Protein AF-A0A935LY57-F1 (afdb_monomer_lite)

Radius of gyration: 22.26 Å; chains: 1; bounding box: 41×38×88 Å

Sequence (250 aa):
MSKLNFLFIISLVLIIAFGLQIIPGHSQCFNCLNAPKGTIWCDDFEDATPLNQKYFEYNDNQGDFIKLDQVGRDHSRGMRVKWQQGEVGAGSLSKSFGKTPDTYIGKYAAQPTENFDEIYWRMDVMAQAGWVGGGPAKLSRALCLANSNWAQGLMAHLWSGGSKDEYLGMDPASGIGTDGVLKSTKYNDFNNLRWLGFKAGNIEGILILPICILMLYFSKIIGMLVLQCNKNVILTTLSSAHSLYLVNVK

pLDDT: mean 72.63, std 22.45, range [24.41, 96.81]

Foldseek 3Di:
DPDPVVVVVVVVVVCVVVVPPPVVLQDDPDAPVPDDPPPQDHDQPQDPDDLVQQFLDWFCQVVQWDWDALLFPVRGIDIEHEDEPPDPAGIFTWEFEEDDQDCSRVVNYGPNPDDDQWDKDKAKEFEPPPDAQQDPQWAFKKFFQPHPQSQTQKIWTWGQDDDRSNFIKIWIWGCQDPVRDRQGDHPPSVVSIHTPDMDTDDPPPDDDDPDDDDDPGMDIDMDTDRGGDPHGIIGTTRHDDNGYYYHYDD

Structure (mmCIF, N/CA/C/O backbone):
data_AF-A0A935LY57-F1
#
_entry.id   AF-A0A935LY57-F1
#
loop_
_atom_site.group_PDB
_atom_site.id
_atom_site.type_symbol
_atom_site.label_atom_id
_atom_site.label_alt_id
_atom_site.label_comp_id
_atom_site.label_asym_id
_atom_site.label_entity_id
_atom_site.label_seq_id
_atom_site.pdbx_PDB_ins_code
_atom_site.Cartn_x
_atom_site.Cartn_y
_atom_site.Cartn_z
_atom_site.occupancy
_atom_site.B_iso_or_equiv
_atom_site.auth_seq_id
_atom_site.auth_comp_id
_atom_site.auth_asym_id
_atom_site.auth_atom_id
_atom_site.pdbx_PDB_model_num
ATOM 1 N N . MET A 1 1 ? 5.931 13.087 -70.631 1.00 58.75 1 MET A N 1
ATOM 2 C CA . MET A 1 1 ? 6.063 13.314 -69.173 1.00 58.75 1 MET A CA 1
ATOM 3 C C . MET A 1 1 ? 4.690 13.575 -68.533 1.00 58.75 1 MET A C 1
ATOM 5 O O . MET A 1 1 ? 4.412 14.713 -68.194 1.00 58.75 1 MET A O 1
ATOM 9 N N . SER A 1 2 ? 3.788 12.590 -68.387 1.00 59.03 2 SER A N 1
ATOM 10 C CA . SER A 1 2 ? 2.473 12.904 -67.766 1.00 59.03 2 SER A CA 1
ATOM 11 C C . SER A 1 2 ? 1.702 11.773 -67.073 1.00 59.03 2 SER A C 1
ATOM 13 O O . SER A 1 2 ? 0.662 12.050 -66.492 1.00 59.03 2 SER A O 1
ATOM 15 N N . LYS A 1 3 ? 2.182 10.522 -67.055 1.00 53.03 3 LYS A N 1
ATOM 16 C CA . LYS A 1 3 ? 1.510 9.440 -66.298 1.00 53.03 3 LYS A CA 1
ATOM 17 C C . LYS A 1 3 ? 2.381 8.802 -65.217 1.00 53.03 3 LYS A C 1
ATOM 19 O O . LYS A 1 3 ? 1.884 8.524 -64.133 1.00 53.03 3 LYS A O 1
ATOM 24 N N . LEU A 1 4 ? 3.686 8.667 -65.463 1.00 51.19 4 LEU A N 1
ATOM 25 C CA . LEU A 1 4 ? 4.612 8.053 -64.506 1.00 51.19 4 LEU A CA 1
ATOM 26 C C . LEU A 1 4 ? 4.854 8.933 -63.262 1.00 51.19 4 LEU A C 1
ATOM 28 O O . LEU A 1 4 ? 4.857 8.422 -62.150 1.00 51.19 4 LEU A O 1
ATOM 32 N N . ASN A 1 5 ? 4.930 10.261 -63.429 1.00 56.59 5 ASN A N 1
ATOM 33 C CA . ASN A 1 5 ? 5.037 11.204 -62.304 1.00 56.59 5 ASN A CA 1
ATOM 34 C C . ASN A 1 5 ? 3.756 11.271 -61.461 1.00 56.59 5 ASN A C 1
ATOM 36 O O . ASN A 1 5 ? 3.827 11.517 -60.265 1.00 56.59 5 ASN A O 1
ATOM 40 N N . PHE A 1 6 ? 2.589 11.031 -62.065 1.00 56.41 6 PHE A N 1
ATOM 41 C CA . PHE A 1 6 ? 1.313 11.106 -61.356 1.00 56.41 6 PHE A CA 1
ATOM 42 C C . PHE A 1 6 ? 1.100 9.887 -60.448 1.00 56.41 6 PHE A C 1
ATOM 44 O O . PHE A 1 6 ? 0.721 10.046 -59.292 1.00 56.41 6 PHE A O 1
ATOM 51 N N . LEU A 1 7 ? 1.441 8.681 -60.923 1.00 57.66 7 LEU A N 1
ATOM 52 C CA . LEU A 1 7 ? 1.411 7.480 -60.080 1.00 57.66 7 LEU A CA 1
ATOM 53 C C . LEU A 1 7 ? 2.444 7.529 -58.946 1.00 57.66 7 LEU A C 1
ATOM 55 O O . LEU A 1 7 ? 2.132 7.110 -57.837 1.00 57.66 7 LEU A O 1
ATOM 59 N N . PHE A 1 8 ? 3.641 8.073 -59.189 1.00 60.44 8 PHE A N 1
ATOM 60 C CA . PHE A 1 8 ? 4.677 8.158 -58.155 1.00 60.44 8 PHE A CA 1
ATOM 61 C C . PHE A 1 8 ? 4.293 9.128 -57.026 1.00 60.44 8 PHE A C 1
ATOM 63 O O . PHE A 1 8 ? 4.500 8.826 -55.854 1.00 60.44 8 PHE A O 1
ATOM 70 N N . ILE A 1 9 ? 3.658 10.258 -57.364 1.00 60.78 9 ILE A N 1
ATOM 71 C CA . ILE A 1 9 ? 3.135 11.216 -56.378 1.00 60.78 9 ILE A CA 1
ATOM 72 C C . ILE A 1 9 ? 1.969 10.604 -55.588 1.00 60.78 9 ILE A C 1
ATOM 74 O O . ILE A 1 9 ? 1.933 10.744 -54.370 1.00 60.78 9 ILE A O 1
ATOM 78 N N . ILE A 1 10 ? 1.058 9.869 -56.238 1.00 60.19 10 ILE A N 1
ATOM 79 C CA . ILE A 1 10 ? -0.048 9.186 -55.545 1.00 60.19 10 ILE A CA 1
ATOM 80 C C . ILE A 1 10 ? 0.477 8.109 -54.587 1.00 60.19 10 ILE A C 1
ATOM 82 O O . ILE A 1 10 ? 0.016 8.039 -53.449 1.00 60.19 10 ILE A O 1
ATOM 86 N N . SER A 1 11 ? 1.469 7.312 -54.997 1.00 59.75 11 SER A N 1
ATOM 87 C CA . SER A 1 11 ? 2.094 6.317 -54.117 1.00 59.75 11 SER A CA 1
ATOM 88 C C . SER A 1 11 ? 2.843 6.956 -52.945 1.00 59.75 11 SER A C 1
ATOM 90 O O . SER A 1 11 ? 2.744 6.447 -51.833 1.00 59.75 11 SER A O 1
ATOM 92 N N . LEU A 1 12 ? 3.534 8.084 -53.143 1.00 56.34 12 LEU A N 1
ATOM 93 C CA . LEU A 1 12 ? 4.223 8.790 -52.056 1.00 56.34 12 LEU A CA 1
ATOM 94 C C . LEU A 1 12 ? 3.230 9.429 -51.066 1.00 56.34 12 LEU A C 1
ATOM 96 O O . LEU A 1 12 ? 3.428 9.342 -49.858 1.00 56.34 12 LEU A O 1
ATOM 100 N N . VAL A 1 13 ? 2.128 10.008 -51.559 1.00 58.62 13 VAL A N 1
ATOM 101 C CA . VAL A 1 13 ? 1.052 10.569 -50.721 1.00 58.62 13 VAL A CA 1
ATOM 102 C C . VAL A 1 13 ? 0.314 9.468 -49.959 1.00 58.62 13 VAL A C 1
ATOM 104 O O . VAL A 1 13 ? 0.006 9.660 -48.789 1.00 58.62 13 VAL A O 1
ATOM 107 N N . LEU A 1 14 ? 0.090 8.296 -50.563 1.00 54.66 14 LEU A N 1
ATOM 108 C CA . LEU A 1 14 ? -0.476 7.137 -49.867 1.00 54.66 14 LEU A CA 1
ATOM 109 C C . LEU A 1 14 ? 0.485 6.579 -48.809 1.00 54.66 14 LEU A C 1
ATOM 111 O O . LEU A 1 14 ? 0.033 6.251 -47.723 1.00 54.66 14 LEU A O 1
ATOM 115 N N . ILE A 1 15 ? 1.796 6.529 -49.057 1.00 56.56 15 ILE A N 1
ATOM 116 C CA . ILE A 1 15 ? 2.779 6.091 -48.049 1.00 56.56 15 ILE A CA 1
ATOM 117 C C . ILE A 1 15 ? 2.894 7.103 -46.899 1.00 56.56 15 ILE A C 1
ATOM 119 O O . ILE A 1 15 ? 3.064 6.691 -45.758 1.00 56.56 15 ILE A O 1
ATOM 123 N N . ILE A 1 16 ? 2.735 8.406 -47.145 1.00 54.38 16 ILE A N 1
ATOM 124 C CA . ILE A 1 16 ? 2.687 9.418 -46.075 1.00 54.38 16 ILE A CA 1
ATOM 125 C C . ILE A 1 16 ? 1.341 9.360 -45.327 1.00 54.38 16 ILE A C 1
ATOM 127 O O . ILE A 1 16 ? 1.324 9.444 -44.102 1.00 54.38 16 ILE A O 1
ATOM 131 N N . ALA A 1 17 ? 0.223 9.138 -46.028 1.00 51.16 17 ALA A N 1
ATOM 132 C CA . ALA A 1 17 ? -1.112 9.028 -45.430 1.00 51.16 17 ALA A CA 1
ATOM 133 C C . ALA A 1 17 ? -1.342 7.709 -44.663 1.00 51.16 17 ALA A C 1
ATOM 135 O O . ALA A 1 17 ? -2.125 7.690 -43.717 1.00 51.16 17 ALA A O 1
ATOM 136 N N . PHE A 1 18 ? -0.654 6.623 -45.035 1.00 52.16 18 PHE A N 1
ATOM 137 C CA . PHE A 1 18 ? -0.693 5.335 -44.327 1.00 52.16 18 PHE A CA 1
ATOM 138 C C . PHE A 1 18 ? 0.501 5.118 -43.379 1.00 52.16 18 PHE A C 1
ATOM 140 O O . PHE A 1 18 ? 0.379 4.351 -42.430 1.00 52.16 18 PHE A O 1
ATOM 147 N N . GLY A 1 19 ? 1.637 5.789 -43.591 1.00 46.91 19 GLY A N 1
ATOM 148 C CA . GLY A 1 19 ? 2.849 5.684 -42.762 1.00 46.91 19 GLY A CA 1
ATOM 149 C C . GLY A 1 19 ? 2.886 6.637 -41.565 1.00 46.91 19 GLY A C 1
ATOM 150 O O . GLY A 1 19 ? 3.649 6.415 -40.631 1.00 46.91 19 GLY A O 1
ATOM 151 N N . LEU A 1 20 ? 2.029 7.661 -41.554 1.00 44.56 20 LEU A N 1
ATOM 152 C CA . LEU A 1 20 ? 1.718 8.483 -40.382 1.00 44.56 20 LEU A CA 1
ATOM 153 C C . LEU A 1 20 ? 0.291 8.207 -39.902 1.00 44.56 20 LEU A C 1
ATOM 155 O O . LEU A 1 20 ? -0.461 9.116 -39.558 1.00 44.56 20 LEU A O 1
ATOM 159 N N . GLN A 1 21 ? -0.080 6.933 -39.783 1.00 43.41 21 GLN A N 1
ATOM 160 C CA . GLN A 1 21 ? -0.939 6.595 -38.658 1.00 43.41 21 GLN A CA 1
ATOM 161 C C . GLN A 1 21 ? -0.076 6.758 -37.408 1.00 43.41 21 GLN A C 1
ATOM 163 O O . GLN A 1 21 ? 0.538 5.811 -36.922 1.00 43.41 21 GLN A O 1
ATOM 168 N N . ILE A 1 22 ? -0.006 7.993 -36.899 1.00 46.22 22 ILE A N 1
ATOM 169 C CA . ILE A 1 22 ? 0.199 8.208 -35.473 1.00 46.22 22 ILE A CA 1
ATOM 170 C C . ILE A 1 22 ? -0.994 7.494 -34.849 1.00 46.22 22 ILE A C 1
ATOM 172 O O . ILE A 1 22 ? -2.074 8.068 -34.727 1.00 46.22 22 ILE A O 1
ATOM 176 N N . ILE A 1 23 ? -0.834 6.200 -34.558 1.00 44.16 23 ILE A N 1
ATOM 177 C CA . ILE A 1 23 ? -1.680 5.529 -33.586 1.00 44.16 23 ILE A CA 1
ATOM 178 C C . ILE A 1 23 ? -1.560 6.457 -32.383 1.00 44.16 23 ILE A C 1
ATOM 180 O O . ILE A 1 23 ? -0.429 6.646 -31.921 1.00 44.16 23 ILE A O 1
ATOM 184 N N . PRO A 1 24 ? -2.632 7.145 -31.951 1.00 40.69 24 PRO A N 1
ATOM 185 C CA . PRO A 1 24 ? -2.544 7.928 -30.738 1.00 40.69 24 PRO A CA 1
ATOM 186 C C . PRO A 1 24 ? -2.065 6.939 -29.685 1.00 40.69 24 PRO A C 1
ATOM 188 O O . PRO A 1 24 ? -2.773 5.975 -29.393 1.00 40.69 24 PRO A O 1
ATOM 191 N N . GLY A 1 25 ? -0.821 7.111 -29.219 1.00 40.72 25 GLY A N 1
ATOM 192 C CA . GLY A 1 25 ? -0.285 6.326 -28.118 1.00 40.72 25 GLY A CA 1
ATOM 193 C C . GLY A 1 25 ? -1.354 6.383 -27.047 1.00 40.72 25 GLY A C 1
ATOM 194 O O . GLY A 1 25 ? -1.782 7.481 -26.689 1.00 40.72 25 GLY A O 1
ATOM 195 N N . HIS A 1 26 ? -1.918 5.220 -26.724 1.00 44.78 26 HIS A N 1
ATOM 196 C CA . HIS A 1 26 ? -3.181 5.113 -26.013 1.00 44.78 26 HIS A CA 1
ATOM 197 C C . HIS A 1 26 ? -3.020 5.744 -24.634 1.00 44.78 26 HIS A C 1
ATOM 199 O O . HIS A 1 26 ? -2.566 5.108 -23.689 1.00 44.78 26 HIS A O 1
ATOM 205 N N . SER A 1 27 ? -3.364 7.027 -24.570 1.00 47.06 27 SER A N 1
ATOM 206 C CA . SER A 1 27 ? -3.112 7.880 -23.427 1.00 47.06 27 SER A CA 1
ATOM 207 C C . SER A 1 27 ? -3.849 7.333 -22.217 1.00 47.06 27 SER A C 1
ATOM 209 O O . SER A 1 27 ? -4.996 6.881 -22.304 1.00 47.06 27 SER A O 1
ATOM 211 N N . GLN A 1 28 ? -3.155 7.371 -21.086 1.00 54.47 28 GLN A N 1
ATOM 212 C CA . GLN A 1 28 ? -3.706 7.260 -19.748 1.00 54.47 28 GLN A CA 1
ATOM 213 C C . GLN A 1 28 ? -5.175 7.725 -19.690 1.00 54.47 28 GLN A C 1
ATOM 215 O O . GLN A 1 28 ? -5.467 8.877 -19.996 1.00 54.47 28 GLN A O 1
ATOM 220 N N . CYS A 1 29 ? -6.111 6.868 -19.248 1.00 65.19 29 CYS A N 1
ATOM 221 C CA . CYS A 1 29 ? -7.502 7.314 -19.057 1.00 65.19 29 CYS A CA 1
ATOM 222 C C . CYS A 1 29 ? -7.583 8.549 -18.131 1.00 65.19 29 CYS A C 1
ATOM 224 O O . CYS A 1 29 ? -8.554 9.293 -18.214 1.00 65.19 29 CYS A O 1
ATOM 226 N N . PHE A 1 30 ? -6.580 8.724 -17.252 1.00 71.75 30 PHE A N 1
ATOM 227 C CA . PHE A 1 30 ? -6.271 9.929 -16.473 1.00 71.75 30 PHE A CA 1
ATOM 228 C C . PHE A 1 30 ? -4.923 9.787 -15.719 1.00 71.75 30 PHE A C 1
ATOM 230 O O . PHE A 1 30 ? -4.608 8.702 -15.218 1.00 71.75 30 PHE A O 1
ATOM 237 N N . ASN A 1 31 ? -4.151 10.867 -15.605 1.00 82.44 31 ASN A N 1
ATOM 238 C CA . ASN A 1 31 ? -3.107 11.080 -14.597 1.00 82.44 31 ASN A CA 1
ATOM 239 C C . ASN A 1 31 ? -3.690 11.660 -13.301 1.00 82.44 31 ASN A C 1
ATOM 241 O O . ASN A 1 31 ? -4.899 11.876 -13.191 1.00 82.44 31 ASN A O 1
ATOM 245 N N . CYS A 1 32 ? -2.858 11.898 -12.288 1.00 87.19 32 CYS A N 1
ATOM 246 C CA . CYS A 1 32 ? -3.384 12.388 -11.016 1.00 87.19 32 CYS A CA 1
ATOM 247 C C . CYS A 1 32 ? -3.918 13.826 -11.086 1.00 87.19 32 CYS A C 1
ATOM 249 O O . CYS A 1 32 ? -4.776 14.182 -10.280 1.00 87.19 32 CYS A O 1
ATOM 251 N N . LEU A 1 33 ? -3.488 14.633 -12.066 1.00 87.44 33 LEU A N 1
ATOM 252 C CA . LEU A 1 33 ? -4.005 15.991 -12.282 1.00 87.44 33 LEU A CA 1
ATOM 253 C C . LEU A 1 33 ? -5.435 15.997 -12.834 1.00 87.44 33 LEU A C 1
ATOM 255 O O . LEU A 1 33 ? -6.189 16.926 -12.555 1.00 87.44 33 LEU A O 1
ATOM 259 N N . ASN A 1 34 ? -5.818 14.979 -13.606 1.00 86.06 34 ASN A N 1
ATOM 260 C CA . ASN A 1 34 ? -7.163 14.833 -14.172 1.00 86.06 34 ASN A CA 1
ATOM 261 C C . ASN A 1 34 ? -7.893 13.589 -13.641 1.00 86.06 34 ASN A C 1
ATOM 263 O O . ASN A 1 34 ? -8.761 13.035 -14.320 1.00 86.06 34 ASN A O 1
ATOM 267 N N . ALA A 1 35 ? -7.556 13.162 -12.420 1.00 84.44 35 ALA A N 1
ATOM 268 C CA . ALA A 1 35 ? -8.187 12.016 -11.789 1.00 84.44 35 ALA A CA 1
ATOM 269 C C . ALA A 1 35 ? -9.713 12.211 -11.656 1.00 84.44 35 ALA A C 1
ATOM 271 O O . ALA A 1 35 ? -10.172 13.321 -11.368 1.00 84.44 35 ALA A O 1
ATOM 272 N N . PRO A 1 36 ? -10.526 11.150 -11.836 1.00 81.38 36 PRO A N 1
ATOM 273 C CA . PRO A 1 36 ? -11.973 11.236 -11.739 1.00 81.38 36 PRO A CA 1
ATOM 274 C C . PRO A 1 36 ? -12.427 11.808 -10.398 1.00 81.38 36 PRO A C 1
ATOM 276 O O . PRO A 1 36 ? -11.823 11.557 -9.348 1.00 81.38 36 PRO A O 1
ATOM 279 N N . LYS A 1 37 ? -13.552 12.526 -10.419 1.00 84.50 37 LYS A N 1
ATOM 280 C CA . LYS A 1 37 ? -14.213 12.985 -9.195 1.00 84.50 37 LYS A CA 1
ATOM 281 C C . LYS A 1 37 ? -14.489 11.788 -8.276 1.00 84.50 37 LYS A C 1
ATOM 283 O O . LYS A 1 37 ? -14.969 10.758 -8.734 1.00 84.50 37 LYS A O 1
ATOM 288 N N . GLY A 1 38 ? -14.199 11.948 -6.986 1.00 82.94 38 GLY A N 1
ATOM 289 C CA . GLY A 1 38 ? -14.298 10.870 -5.994 1.00 82.94 38 GLY A CA 1
ATOM 290 C C . GLY A 1 38 ? -12.987 10.116 -5.756 1.00 82.94 38 GLY A C 1
ATOM 291 O O . GLY A 1 38 ? -12.934 9.272 -4.868 1.00 82.94 38 GLY A O 1
ATOM 292 N N . THR A 1 39 ? -11.911 10.438 -6.483 1.00 86.94 39 THR A N 1
ATOM 293 C CA . THR A 1 39 ? -10.573 9.908 -6.183 1.00 86.94 39 THR A CA 1
ATOM 294 C C . THR A 1 39 ? -10.133 10.343 -4.783 1.00 86.94 39 THR A C 1
ATOM 296 O O . THR A 1 39 ? -9.971 11.533 -4.516 1.00 86.94 39 THR A O 1
ATOM 299 N N . ILE A 1 40 ? -9.929 9.371 -3.888 1.00 87.38 40 ILE A N 1
ATOM 300 C CA . ILE A 1 40 ? -9.491 9.617 -2.505 1.00 87.38 40 ILE A CA 1
ATOM 301 C C . ILE A 1 40 ? -8.042 10.106 -2.485 1.00 87.38 40 ILE A C 1
ATOM 303 O O . ILE A 1 40 ? -7.696 11.068 -1.797 1.00 87.38 40 ILE A O 1
ATOM 307 N N . TRP A 1 41 ? -7.198 9.424 -3.256 1.00 91.12 41 TRP A N 1
ATOM 308 C CA . TRP A 1 41 ? -5.778 9.694 -3.395 1.00 91.12 41 TRP A CA 1
ATOM 309 C C . TRP A 1 41 ? -5.256 9.097 -4.706 1.00 91.12 41 TRP A C 1
ATOM 311 O O . TRP A 1 41 ? -5.784 8.097 -5.195 1.00 91.12 41 TRP A O 1
ATOM 321 N N . CYS A 1 42 ? -4.224 9.718 -5.269 1.00 91.06 42 CYS A N 1
ATOM 322 C CA . CYS A 1 42 ? -3.567 9.290 -6.493 1.00 91.06 42 CYS A CA 1
ATOM 323 C C . CYS A 1 42 ? -2.076 9.628 -6.414 1.00 91.06 42 CYS A C 1
ATOM 325 O O . CYS A 1 42 ? -1.714 10.699 -5.926 1.00 91.06 42 CYS A O 1
ATOM 327 N N . ASP A 1 43 ? -1.230 8.729 -6.909 1.00 92.56 43 ASP A N 1
ATOM 328 C CA . ASP A 1 43 ? 0.182 8.994 -7.183 1.00 92.56 43 ASP A CA 1
ATOM 329 C C . ASP A 1 43 ? 0.540 8.358 -8.526 1.00 92.56 43 ASP A C 1
ATOM 331 O O . ASP A 1 43 ? 0.412 7.147 -8.704 1.00 92.56 43 ASP A O 1
ATOM 335 N N . ASP A 1 44 ? 0.915 9.188 -9.491 1.00 91.00 44 ASP A N 1
ATOM 336 C CA . ASP A 1 44 ? 1.445 8.784 -10.794 1.00 91.00 44 ASP A CA 1
ATOM 337 C C . ASP A 1 44 ? 2.979 8.826 -10.796 1.00 91.00 44 ASP A C 1
ATOM 339 O O . ASP A 1 44 ? 3.595 8.506 -11.803 1.00 91.00 44 ASP A O 1
ATOM 343 N N . PHE A 1 45 ? 3.587 9.141 -9.642 1.00 92.88 45 PHE A N 1
ATOM 344 C CA . PHE A 1 45 ? 5.026 9.212 -9.387 1.00 92.88 45 PHE A CA 1
ATOM 345 C C . PHE A 1 45 ? 5.761 10.351 -10.102 1.00 92.88 45 PHE A C 1
ATOM 347 O O . PHE A 1 45 ? 6.980 10.481 -9.939 1.00 92.88 45 PHE A O 1
ATOM 354 N N . GLU A 1 46 ? 5.055 11.226 -10.814 1.00 92.19 46 GLU A N 1
ATOM 355 C CA . GLU A 1 46 ? 5.685 12.286 -11.603 1.00 92.19 46 GLU A CA 1
ATOM 356 C C . GLU A 1 46 ? 6.250 13.411 -10.729 1.00 92.19 46 GLU A C 1
ATOM 358 O O . GLU A 1 46 ? 7.317 13.964 -11.022 1.00 92.19 46 GLU A O 1
ATOM 363 N N . ASP A 1 47 ? 5.607 13.709 -9.597 1.00 91.25 47 ASP A N 1
ATOM 364 C CA . ASP A 1 47 ? 6.098 14.760 -8.712 1.00 91.25 47 ASP A CA 1
ATOM 365 C C . ASP A 1 47 ? 7.376 14.363 -7.938 1.00 91.25 47 ASP A C 1
ATOM 367 O O . ASP A 1 47 ? 7.715 13.189 -7.714 1.00 91.25 47 ASP A O 1
ATOM 371 N N . ALA A 1 48 ? 8.131 15.393 -7.548 1.00 92.50 48 ALA A N 1
ATOM 372 C CA . ALA A 1 48 ? 9.429 15.264 -6.893 1.00 92.50 48 ALA A CA 1
ATOM 373 C C . ALA A 1 48 ? 9.338 14.982 -5.384 1.00 92.50 48 ALA A C 1
ATOM 375 O O . ALA A 1 48 ? 10.373 14.744 -4.759 1.00 92.50 48 ALA A O 1
ATOM 376 N N . THR A 1 49 ? 8.140 14.981 -4.792 1.00 94.56 49 THR A N 1
ATOM 377 C CA . THR A 1 49 ? 7.964 14.738 -3.356 1.00 94.56 49 THR A CA 1
ATOM 378 C C . THR A 1 49 ? 8.524 13.355 -2.998 1.00 94.56 49 THR A C 1
ATOM 380 O O . THR A 1 49 ? 8.183 12.361 -3.657 1.00 94.56 49 THR A O 1
ATOM 383 N N . PRO A 1 50 ? 9.385 13.254 -1.970 1.00 94.75 50 PRO A N 1
ATOM 384 C CA . PRO A 1 50 ? 9.893 11.973 -1.495 1.00 94.75 50 PRO A CA 1
ATOM 385 C C . PRO A 1 50 ? 8.772 11.008 -1.089 1.00 94.75 50 PRO A C 1
ATOM 387 O O . PRO A 1 50 ? 7.777 11.410 -0.486 1.00 94.75 50 PRO A O 1
ATOM 390 N N . LEU A 1 51 ? 8.941 9.708 -1.361 1.00 94.00 51 LEU A N 1
ATOM 391 C CA . LEU A 1 51 ? 7.930 8.690 -1.034 1.00 94.00 51 LEU A CA 1
ATOM 392 C C . LEU A 1 51 ? 7.621 8.656 0.473 1.00 94.00 51 LEU A C 1
ATOM 394 O O . LEU A 1 51 ? 6.462 8.617 0.871 1.00 94.00 51 LEU A O 1
ATOM 398 N N . ASN A 1 52 ? 8.633 8.807 1.328 1.00 93.56 52 ASN A N 1
ATOM 399 C CA . ASN A 1 52 ? 8.461 8.891 2.785 1.00 93.56 52 ASN A CA 1
ATOM 400 C C . ASN A 1 52 ? 7.778 10.187 3.280 1.00 93.56 52 ASN A C 1
ATOM 402 O O . ASN A 1 52 ? 7.677 10.388 4.490 1.00 93.56 52 ASN A O 1
ATOM 406 N N . GLN A 1 53 ? 7.340 11.063 2.369 1.00 95.12 53 GLN A N 1
ATOM 407 C CA . GLN A 1 53 ? 6.495 12.231 2.634 1.00 95.12 53 GLN A CA 1
ATOM 408 C C . GLN A 1 53 ? 5.086 12.108 2.022 1.00 95.12 53 GLN A C 1
ATOM 410 O O . GLN A 1 53 ? 4.247 12.980 2.233 1.00 95.12 53 GLN A O 1
ATOM 415 N N . LYS A 1 54 ? 4.807 11.028 1.278 1.00 93.88 54 LYS A N 1
ATOM 416 C CA . LYS A 1 54 ? 3.475 10.706 0.728 1.00 93.88 54 LYS A CA 1
ATOM 417 C C . LYS A 1 54 ? 2.846 9.477 1.380 1.00 93.88 54 LYS A C 1
ATOM 419 O O . LYS A 1 54 ? 1.617 9.393 1.478 1.00 93.88 54 LYS A O 1
ATOM 424 N N . TYR A 1 55 ? 3.692 8.538 1.793 1.00 94.12 55 TYR A N 1
ATOM 425 C CA . TYR A 1 55 ? 3.361 7.244 2.379 1.00 94.12 55 TYR A CA 1
ATOM 426 C C . TYR A 1 55 ? 3.897 7.197 3.809 1.00 94.12 55 TYR A C 1
ATOM 428 O O . TYR A 1 55 ? 4.964 7.746 4.091 1.00 94.12 55 TYR A O 1
ATOM 436 N N . PHE A 1 56 ? 3.157 6.566 4.723 1.00 93.06 56 PHE A N 1
ATOM 437 C CA . PHE A 1 56 ? 3.586 6.478 6.124 1.00 93.06 56 PHE A CA 1
ATOM 438 C C . PHE A 1 56 ? 4.639 5.380 6.340 1.00 93.06 56 PHE A C 1
ATOM 440 O O . PHE A 1 56 ? 5.459 5.490 7.248 1.00 93.06 56 PHE A O 1
ATOM 447 N N . GLU A 1 57 ? 4.678 4.385 5.450 1.00 93.25 57 GLU A N 1
ATOM 448 C CA . GLU A 1 57 ? 5.772 3.423 5.328 1.00 93.25 57 GLU A CA 1
ATOM 449 C C . GLU A 1 57 ? 6.262 3.374 3.884 1.00 93.25 57 GLU A C 1
ATOM 451 O O . GLU A 1 57 ? 5.474 3.334 2.936 1.00 93.25 57 GLU A O 1
ATOM 456 N N . TYR A 1 58 ? 7.581 3.336 3.736 1.00 93.75 58 TYR A N 1
ATOM 457 C CA . TYR A 1 58 ? 8.269 3.035 2.493 1.00 93.75 58 TYR A CA 1
ATOM 458 C C . TYR A 1 58 ? 9.474 2.165 2.839 1.00 93.75 58 TYR A C 1
ATOM 460 O O . TYR A 1 58 ? 10.328 2.579 3.624 1.00 93.75 58 TYR A O 1
ATOM 468 N N . ASN A 1 59 ? 9.508 0.960 2.279 1.00 93.00 59 ASN A N 1
ATOM 469 C CA . ASN A 1 59 ? 10.637 0.046 2.373 1.00 93.00 59 ASN A CA 1
ATOM 470 C C . ASN A 1 59 ? 11.158 -0.187 0.958 1.00 93.00 59 ASN A C 1
ATOM 472 O O . ASN A 1 59 ? 10.459 -0.779 0.133 1.00 93.00 59 ASN A O 1
ATOM 476 N N . ASP A 1 60 ? 12.367 0.292 0.690 1.00 93.94 60 ASP A N 1
ATOM 477 C CA . ASP A 1 60 ? 1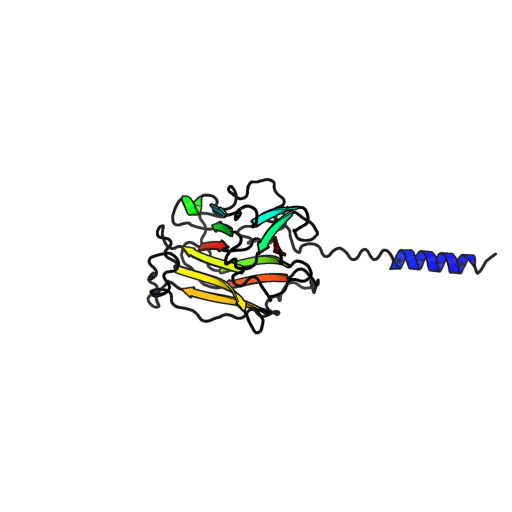3.008 0.195 -0.618 1.00 93.94 60 ASP A CA 1
ATOM 478 C C . ASP A 1 60 ? 13.672 -1.166 -0.872 1.00 93.94 60 ASP A C 1
ATOM 480 O O . ASP A 1 60 ? 14.147 -1.407 -1.981 1.00 93.94 60 ASP A O 1
ATOM 484 N N . ASN A 1 61 ? 13.717 -2.038 0.143 1.00 91.94 61 ASN A N 1
ATOM 485 C CA . ASN A 1 61 ? 14.382 -3.337 0.122 1.00 91.94 61 ASN A CA 1
ATOM 486 C C . ASN A 1 61 ? 15.779 -3.270 -0.511 1.00 91.94 61 ASN A C 1
ATOM 488 O O . ASN A 1 61 ? 16.051 -3.937 -1.503 1.00 91.94 61 ASN A O 1
ATOM 492 N N . GLN A 1 62 ? 16.652 -2.411 0.025 1.00 93.12 62 GLN A N 1
ATOM 493 C CA . GLN A 1 62 ? 18.033 -2.264 -0.465 1.00 93.12 62 GLN A CA 1
ATOM 494 C C . GLN A 1 62 ? 18.111 -1.872 -1.956 1.00 93.12 62 GLN A C 1
ATOM 496 O O . GLN A 1 62 ? 19.062 -2.212 -2.659 1.00 93.12 62 GLN A O 1
ATOM 501 N N . GLY A 1 63 ? 17.112 -1.132 -2.446 1.00 92.62 63 GLY A N 1
ATOM 502 C CA . GLY A 1 63 ? 17.050 -0.649 -3.826 1.00 92.62 63 GLY A CA 1
ATOM 503 C C . GLY A 1 63 ? 16.305 -1.571 -4.797 1.00 92.62 63 GLY A C 1
ATOM 504 O O . GLY A 1 63 ? 16.303 -1.309 -6.010 1.00 92.62 63 GLY A O 1
ATOM 505 N N . ASP A 1 64 ? 15.656 -2.626 -4.304 1.00 89.88 64 ASP A N 1
ATOM 506 C CA . ASP A 1 64 ? 14.798 -3.478 -5.124 1.00 89.88 64 ASP A CA 1
ATOM 507 C C . ASP A 1 64 ? 13.449 -2.835 -5.442 1.00 89.88 64 ASP A C 1
ATOM 509 O O . ASP A 1 64 ? 12.917 -3.085 -6.526 1.00 89.88 64 ASP A O 1
ATOM 513 N N . PHE A 1 65 ? 12.967 -1.929 -4.590 1.00 92.19 65 PHE A N 1
ATOM 514 C CA . PHE A 1 65 ? 11.708 -1.211 -4.758 1.00 92.19 65 PHE A CA 1
ATOM 515 C C . PHE A 1 65 ? 11.922 0.301 -4.761 1.00 92.19 65 PHE A C 1
ATOM 517 O O . PHE A 1 65 ? 11.989 0.940 -3.714 1.00 92.19 65 PHE A O 1
ATOM 524 N N . ILE A 1 66 ? 12.051 0.884 -5.954 1.00 94.50 66 ILE A N 1
ATOM 525 C CA . ILE A 1 66 ? 12.446 2.289 -6.120 1.00 94.50 66 ILE A CA 1
ATOM 526 C C . ILE A 1 66 ? 11.630 3.000 -7.190 1.00 94.50 66 ILE A C 1
ATOM 528 O O . ILE A 1 66 ? 11.136 2.387 -8.137 1.00 94.50 66 ILE A O 1
ATOM 532 N N . LYS A 1 67 ? 11.556 4.324 -7.069 1.00 94.50 67 LYS A N 1
ATOM 533 C CA . LYS A 1 67 ? 11.047 5.197 -8.125 1.00 94.50 67 LYS A CA 1
ATOM 534 C C . LYS A 1 67 ? 12.098 5.315 -9.236 1.00 94.50 67 LYS A C 1
ATOM 536 O O . LYS A 1 67 ? 13.247 5.636 -8.938 1.00 94.50 67 LYS A O 1
ATOM 541 N N . LEU A 1 68 ? 11.724 5.061 -10.488 1.00 94.19 68 LEU A N 1
ATOM 542 C CA . LEU A 1 68 ? 12.629 5.108 -11.642 1.00 94.19 68 LEU A CA 1
ATOM 543 C C . LEU A 1 68 ? 11.933 5.751 -12.848 1.00 94.19 68 LEU A C 1
ATOM 545 O O . LEU A 1 68 ? 10.720 5.625 -13.007 1.00 94.19 68 LEU A O 1
ATOM 549 N N . ASP A 1 69 ? 12.689 6.453 -13.687 1.00 93.94 69 ASP A N 1
ATOM 550 C CA . ASP A 1 69 ? 12.176 6.989 -14.951 1.00 93.94 69 ASP A CA 1
ATOM 551 C C . ASP A 1 69 ? 11.984 5.859 -15.979 1.00 93.94 69 ASP A C 1
ATOM 553 O O . ASP A 1 69 ? 12.630 4.814 -15.893 1.00 93.94 69 ASP A O 1
ATOM 557 N N . GLN A 1 70 ? 11.118 6.072 -16.973 1.00 90.19 70 GLN A N 1
ATOM 558 C CA . GLN A 1 70 ? 10.894 5.165 -18.112 1.00 90.19 70 GLN A CA 1
ATOM 559 C C . GLN A 1 70 ? 10.269 3.796 -17.781 1.00 90.19 70 GLN A C 1
ATOM 561 O O . GLN A 1 70 ? 10.060 2.994 -18.692 1.00 90.19 70 GLN A O 1
ATOM 566 N N . VAL A 1 71 ? 9.947 3.522 -16.511 1.00 87.69 71 VAL A N 1
ATOM 567 C CA . VAL A 1 71 ? 9.273 2.280 -16.075 1.00 87.69 71 VAL A CA 1
ATOM 568 C C . VAL A 1 71 ? 7.776 2.457 -15.818 1.00 87.69 71 VAL A C 1
ATOM 570 O O . VAL A 1 71 ? 7.069 1.472 -15.607 1.00 87.69 71 VAL A O 1
ATOM 573 N N . GLY A 1 72 ? 7.298 3.702 -15.789 1.00 83.69 72 GLY A N 1
ATOM 574 C CA . GLY A 1 72 ? 5.880 4.023 -15.726 1.00 83.69 72 GLY A CA 1
ATOM 575 C C . GLY A 1 72 ? 5.173 3.731 -17.048 1.00 83.69 72 GLY A C 1
ATOM 576 O O . GLY A 1 72 ? 5.790 3.385 -18.061 1.00 83.69 72 GLY A O 1
ATOM 577 N N . ARG A 1 73 ? 3.848 3.884 -17.042 1.00 79.25 73 ARG A N 1
ATOM 578 C CA . ARG A 1 73 ? 3.053 3.863 -18.276 1.00 79.25 73 ARG A CA 1
ATOM 579 C C . ARG A 1 73 ? 3.597 4.912 -19.252 1.00 79.25 73 ARG A C 1
ATOM 581 O O . ARG A 1 73 ? 4.012 5.980 -18.824 1.00 79.25 73 ARG A O 1
ATOM 588 N N . ASP A 1 74 ? 3.557 4.621 -20.551 1.00 81.88 74 ASP A N 1
ATOM 589 C CA . ASP A 1 74 ? 3.973 5.559 -21.606 1.00 81.88 74 ASP A CA 1
ATOM 590 C C . ASP A 1 74 ? 5.406 6.088 -21.395 1.00 81.88 74 ASP A C 1
ATOM 592 O O . ASP A 1 74 ? 5.731 7.215 -21.760 1.00 81.88 74 ASP A O 1
ATOM 596 N N . HIS A 1 75 ? 6.264 5.262 -20.780 1.00 84.50 75 HIS A N 1
ATOM 597 C CA . HIS A 1 75 ? 7.634 5.601 -20.395 1.00 84.50 75 HIS A CA 1
ATOM 598 C C . HIS A 1 75 ? 7.750 6.790 -19.422 1.00 84.50 75 HIS A C 1
ATOM 600 O O . HIS A 1 75 ? 8.777 7.470 -19.364 1.00 84.50 75 HIS A O 1
ATOM 606 N N . SER A 1 76 ? 6.714 7.024 -18.619 1.00 88.75 76 SER A N 1
ATOM 607 C CA . SER A 1 76 ? 6.742 7.984 -17.519 1.00 88.75 76 SER A CA 1
ATOM 608 C C . SER A 1 76 ? 7.542 7.446 -16.320 1.00 88.75 76 SER A C 1
ATOM 610 O O . SER A 1 76 ? 8.170 6.375 -16.383 1.00 88.75 76 SER A O 1
ATOM 612 N N . ARG A 1 77 ? 7.565 8.183 -15.208 1.00 92.06 77 ARG A N 1
ATOM 613 C CA . ARG A 1 77 ? 8.125 7.684 -13.953 1.00 92.06 77 ARG A CA 1
ATOM 614 C C . ARG A 1 77 ? 7.182 6.655 -13.322 1.00 92.06 77 ARG A C 1
ATOM 616 O O . ARG A 1 77 ? 5.963 6.737 -13.414 1.00 92.06 77 ARG A O 1
ATOM 623 N N . GLY A 1 78 ? 7.749 5.654 -12.662 1.00 91.38 78 GLY A N 1
ATOM 624 C CA . GLY A 1 78 ? 6.974 4.636 -11.956 1.00 91.38 78 GLY A CA 1
ATOM 625 C C . GLY A 1 78 ? 7.775 3.977 -10.846 1.00 91.38 78 GLY A C 1
ATOM 626 O O . GLY A 1 78 ? 8.925 4.342 -10.591 1.00 91.38 78 GLY A O 1
ATOM 627 N N . MET A 1 79 ? 7.172 2.990 -10.188 1.00 92.62 79 MET A N 1
ATOM 628 C CA . MET A 1 79 ? 7.865 2.156 -9.212 1.00 92.62 79 MET A CA 1
ATOM 629 C C . MET A 1 79 ? 8.367 0.884 -9.887 1.00 92.62 79 MET A C 1
ATOM 631 O O . MET A 1 79 ? 7.588 0.098 -10.424 1.00 92.62 79 MET A O 1
ATOM 635 N N . ARG A 1 80 ? 9.675 0.646 -9.824 1.00 91.25 80 ARG A N 1
ATOM 636 C CA . ARG A 1 80 ? 10.278 -0.629 -10.214 1.00 91.25 80 ARG A CA 1
ATOM 637 C C . ARG A 1 80 ? 10.387 -1.519 -8.989 1.00 91.25 80 ARG A C 1
ATOM 639 O O . ARG A 1 80 ? 10.887 -1.071 -7.962 1.00 91.25 80 ARG A O 1
ATOM 646 N N . VAL A 1 81 ? 9.998 -2.780 -9.141 1.00 88.75 81 VAL A N 1
ATOM 647 C CA . VAL A 1 81 ? 10.280 -3.864 -8.192 1.00 88.75 81 VAL A CA 1
ATOM 648 C C . VAL A 1 81 ? 11.195 -4.859 -8.864 1.00 88.75 81 VAL A C 1
ATOM 650 O O . VAL A 1 81 ? 10.929 -5.283 -9.988 1.00 88.75 81 VAL A O 1
ATOM 653 N N . LYS A 1 82 ? 12.254 -5.253 -8.179 1.00 88.06 82 LYS A N 1
ATOM 654 C CA . LYS A 1 82 ? 13.115 -6.344 -8.605 1.00 88.06 82 LYS A CA 1
ATOM 655 C C . LYS A 1 82 ? 12.888 -7.529 -7.683 1.00 88.06 82 LYS A C 1
ATOM 657 O O . LYS A 1 82 ? 13.004 -7.388 -6.478 1.00 88.06 82 LYS A O 1
ATOM 662 N N . TRP A 1 83 ? 12.558 -8.660 -8.286 1.00 82.88 83 TRP A N 1
ATOM 663 C CA . TRP A 1 83 ? 12.425 -9.947 -7.629 1.00 82.88 83 TRP A CA 1
ATOM 664 C C . TRP A 1 83 ? 13.629 -10.815 -7.966 1.00 82.88 83 TRP A C 1
ATOM 666 O O . TRP A 1 83 ? 14.032 -10.923 -9.133 1.00 82.88 83 TRP A O 1
ATOM 676 N N . GLN A 1 84 ? 14.176 -11.439 -6.936 1.00 84.94 84 GLN A N 1
ATOM 677 C CA . GLN A 1 84 ? 15.300 -12.359 -7.009 1.00 84.94 84 GLN A CA 1
ATOM 678 C C . GLN A 1 84 ? 14.853 -13.753 -6.566 1.00 84.94 84 GLN A C 1
ATOM 680 O O . GLN A 1 84 ? 13.855 -13.934 -5.861 1.00 84.94 84 GLN A O 1
ATOM 685 N N . GLN A 1 85 ? 15.590 -14.774 -6.996 1.00 81.88 85 GLN A N 1
ATOM 686 C CA . GLN A 1 85 ? 15.275 -16.145 -6.622 1.00 81.88 85 GLN A CA 1
ATOM 687 C C . GLN A 1 85 ? 15.320 -16.327 -5.095 1.00 81.88 85 GLN A C 1
ATOM 689 O O . GLN A 1 85 ? 16.316 -16.021 -4.447 1.00 81.88 85 GLN A O 1
ATOM 694 N N . GLY A 1 86 ? 14.245 -16.886 -4.533 1.00 81.31 86 GLY A N 1
ATOM 695 C CA . GLY A 1 86 ? 14.130 -17.170 -3.099 1.00 81.31 86 GLY A CA 1
ATOM 696 C C . GLY A 1 86 ? 13.562 -16.023 -2.260 1.00 81.31 86 GLY A C 1
ATOM 697 O O . GLY A 1 86 ? 13.355 -16.205 -1.061 1.00 81.31 86 GLY A O 1
ATOM 698 N N . GLU A 1 87 ? 13.267 -14.870 -2.862 1.00 82.19 87 GLU A N 1
ATOM 699 C CA . GLU A 1 87 ? 12.642 -13.761 -2.147 1.00 82.19 87 GLU A CA 1
ATOM 700 C C . GLU A 1 87 ? 11.163 -14.016 -1.850 1.00 82.19 87 GLU A C 1
ATOM 702 O O . GLU A 1 87 ? 10.406 -14.543 -2.664 1.00 82.19 87 GLU A O 1
ATOM 707 N N . VAL A 1 88 ? 10.738 -13.569 -0.668 1.00 81.06 88 VAL A N 1
ATOM 708 C CA . VAL A 1 88 ? 9.331 -13.568 -0.228 1.00 81.06 88 VAL A CA 1
ATOM 709 C C . VAL A 1 88 ? 8.755 -12.150 -0.122 1.00 81.06 88 VAL A C 1
ATOM 711 O O . VAL A 1 88 ? 7.603 -11.964 0.270 1.00 81.06 88 VAL A O 1
ATOM 714 N N . GLY A 1 89 ? 9.556 -11.142 -0.468 1.00 82.56 89 GLY A N 1
ATOM 715 C CA . GLY A 1 89 ? 9.188 -9.734 -0.497 1.00 82.56 89 GLY A CA 1
ATOM 716 C C . GLY A 1 89 ? 10.314 -8.905 -1.103 1.00 82.56 89 GLY A C 1
ATOM 717 O O . GLY A 1 89 ? 11.479 -9.208 -0.880 1.00 82.56 89 GLY A O 1
ATOM 718 N N . ALA A 1 90 ? 9.944 -7.862 -1.842 1.00 86.19 90 ALA A N 1
ATOM 719 C CA . ALA A 1 90 ? 10.883 -7.033 -2.593 1.00 86.19 90 ALA A CA 1
ATOM 720 C C . ALA A 1 90 ? 10.758 -5.534 -2.271 1.00 86.19 90 ALA A C 1
ATOM 722 O O . ALA A 1 90 ? 11.295 -4.717 -3.001 1.00 86.19 90 ALA A O 1
ATOM 723 N N . GLY A 1 91 ? 10.036 -5.168 -1.202 1.00 89.88 91 GLY A N 1
ATOM 724 C CA . GLY A 1 91 ? 9.753 -3.786 -0.784 1.00 89.88 91 GLY A CA 1
ATOM 725 C C . GLY A 1 91 ? 8.256 -3.467 -0.695 1.00 89.88 91 GLY A C 1
ATOM 726 O O . GLY A 1 91 ? 7.407 -4.311 -1.004 1.00 89.88 91 GLY A O 1
ATOM 727 N N . SER A 1 92 ? 7.910 -2.269 -0.215 1.00 87.75 92 SER A N 1
ATOM 728 C CA . SER A 1 92 ? 6.507 -1.884 0.021 1.00 87.75 92 SER A CA 1
ATOM 729 C C . SER A 1 92 ? 6.269 -0.378 0.155 1.00 87.75 92 SER A C 1
ATOM 731 O O . SER A 1 92 ? 7.170 0.382 0.519 1.00 87.75 92 SER A O 1
ATOM 733 N N . LEU A 1 93 ? 5.008 0.022 -0.042 1.00 92.44 93 LEU A N 1
ATOM 734 C CA . LEU A 1 93 ? 4.459 1.331 0.324 1.00 92.44 93 LEU A CA 1
ATOM 735 C C . LEU A 1 93 ? 3.227 1.134 1.202 1.00 92.44 93 LEU A C 1
ATOM 737 O O . LEU A 1 93 ? 2.470 0.194 1.008 1.00 92.44 93 LEU A O 1
ATOM 741 N N . SER A 1 94 ? 2.970 2.048 2.128 1.00 91.81 94 SER A N 1
ATOM 742 C CA . SER A 1 94 ? 1.706 2.040 2.869 1.00 91.81 94 SER A CA 1
ATOM 743 C C . SER A 1 94 ? 1.065 3.418 2.824 1.00 91.81 94 SER A C 1
ATOM 745 O O . SER A 1 94 ? 1.664 4.412 3.251 1.00 91.81 94 SER A O 1
ATOM 747 N N . LYS A 1 95 ? -0.169 3.487 2.307 1.00 93.88 95 LYS A N 1
ATOM 748 C CA . LYS A 1 95 ? -0.939 4.727 2.219 1.00 93.88 95 LYS A CA 1
ATOM 749 C C . LYS A 1 95 ? -2.191 4.650 3.082 1.00 93.88 95 LYS A C 1
ATOM 751 O O . LYS A 1 95 ? -3.077 3.830 2.878 1.00 93.88 95 LYS A O 1
ATOM 756 N N . SER A 1 96 ? -2.293 5.560 4.035 1.00 92.50 96 SER A N 1
ATOM 757 C CA . SER A 1 96 ? -3.513 5.760 4.804 1.00 92.50 96 SER A CA 1
ATOM 758 C C . SER A 1 96 ? -4.429 6.784 4.133 1.00 92.50 96 SER A C 1
ATOM 760 O O . SER A 1 96 ? -3.980 7.697 3.425 1.00 92.50 96 SER A O 1
ATOM 762 N N . PHE A 1 97 ? -5.726 6.634 4.371 1.00 91.69 97 PHE A N 1
ATOM 763 C CA . PHE A 1 97 ? -6.738 7.633 4.061 1.00 91.69 97 PHE A CA 1
ATOM 764 C C . PHE A 1 97 ? -7.863 7.580 5.092 1.00 91.69 97 PHE A C 1
ATOM 766 O O . PHE A 1 97 ? -7.937 6.639 5.873 1.00 91.69 97 PHE A O 1
ATOM 773 N N . GLY A 1 98 ? -8.732 8.585 5.126 1.00 89.19 98 GLY A N 1
ATOM 774 C CA . GLY A 1 98 ? -9.770 8.650 6.148 1.00 89.19 98 GLY A CA 1
ATOM 775 C C . GLY A 1 98 ? -9.194 8.783 7.555 1.00 89.19 98 GLY A C 1
ATOM 776 O O . GLY A 1 98 ? -8.003 9.036 7.764 1.00 89.19 98 GLY A O 1
ATOM 777 N N . LYS A 1 99 ? -10.061 8.585 8.543 1.00 86.50 99 LYS A N 1
ATOM 778 C CA . LYS A 1 99 ? -9.655 8.563 9.950 1.00 86.50 99 LYS A CA 1
ATOM 779 C C . LYS A 1 99 ? -8.668 7.429 10.226 1.00 86.50 99 LYS A C 1
ATOM 781 O O . LYS A 1 99 ? -8.898 6.280 9.856 1.00 86.50 99 LYS A O 1
ATOM 786 N N . THR A 1 100 ? -7.594 7.742 10.945 1.00 89.06 100 THR A N 1
ATOM 787 C CA . THR A 1 100 ? -6.564 6.777 11.348 1.00 89.06 100 THR A CA 1
ATOM 788 C C . THR A 1 100 ? -6.529 6.615 12.867 1.00 89.06 100 THR A C 1
ATOM 790 O O . THR A 1 100 ? -6.893 7.538 13.597 1.00 89.06 100 THR A O 1
ATOM 793 N N . PRO A 1 101 ? -6.104 5.448 13.383 1.00 86.81 101 PRO A N 1
ATOM 794 C CA . PRO A 1 101 ? -6.143 5.182 14.818 1.00 86.81 101 PRO A CA 1
ATOM 795 C C . PRO A 1 101 ? -4.982 5.803 15.610 1.00 86.81 101 PRO A C 1
ATOM 797 O O . PRO A 1 101 ? -5.032 5.820 16.836 1.00 86.81 101 PRO A O 1
ATOM 800 N N . ASP A 1 102 ? -3.934 6.287 14.944 1.00 90.56 102 ASP A N 1
ATOM 801 C CA . ASP A 1 102 ? -2.825 7.004 15.572 1.00 90.56 102 ASP A CA 1
ATOM 802 C C . ASP A 1 102 ? -2.121 7.950 14.585 1.00 90.56 102 ASP A C 1
ATOM 804 O O . ASP A 1 102 ? -2.448 8.014 13.392 1.00 90.56 102 ASP A O 1
ATOM 808 N N . THR A 1 103 ? -1.158 8.706 15.115 1.00 93.81 103 THR A N 1
ATOM 809 C CA . THR A 1 103 ? -0.367 9.702 14.386 1.00 93.81 103 THR A CA 1
ATOM 810 C C . THR A 1 103 ? 0.697 9.091 13.479 1.00 93.81 103 THR A C 1
ATOM 812 O O . THR A 1 103 ? 1.077 9.734 12.504 1.00 93.81 103 THR A O 1
ATOM 815 N N . TYR A 1 104 ? 1.170 7.873 13.756 1.00 93.56 104 TYR A N 1
ATOM 816 C CA . TYR A 1 104 ? 2.149 7.191 12.910 1.00 93.56 104 TYR A CA 1
ATOM 817 C C . TYR A 1 104 ? 1.512 6.810 11.573 1.00 93.56 104 TYR A C 1
ATOM 819 O O . TYR A 1 104 ? 1.989 7.223 10.516 1.00 93.56 104 TYR A O 1
ATOM 827 N N . ILE A 1 105 ? 0.370 6.125 11.626 1.00 89.81 105 ILE A N 1
ATOM 828 C CA . ILE A 1 105 ? -0.418 5.769 10.445 1.00 89.81 105 ILE A CA 1
ATOM 829 C C . ILE A 1 105 ? -1.003 7.028 9.793 1.00 89.81 105 ILE A C 1
ATOM 831 O O . ILE A 1 105 ? -1.050 7.143 8.568 1.00 89.81 105 ILE A O 1
ATOM 835 N N . GLY A 1 106 ? -1.447 7.990 10.605 1.00 90.31 106 GLY A N 1
ATOM 836 C CA . GLY A 1 106 ? -2.073 9.234 10.151 1.00 90.31 106 GLY A CA 1
ATOM 837 C C . GLY A 1 106 ? -1.131 10.253 9.519 1.00 90.31 106 GLY A C 1
ATOM 838 O O . GLY A 1 106 ? -1.610 11.206 8.909 1.00 90.31 106 GLY A O 1
ATOM 839 N N . LYS A 1 107 ? 0.190 10.060 9.634 1.00 93.50 107 LYS A N 1
ATOM 840 C CA . LYS A 1 107 ? 1.217 11.067 9.321 1.00 93.50 107 LYS A CA 1
ATOM 841 C C . LYS A 1 107 ? 1.040 11.744 7.958 1.00 93.50 107 LYS A C 1
ATOM 843 O O . LYS A 1 107 ? 1.255 12.946 7.843 1.00 93.50 107 LYS A O 1
ATOM 848 N N . TYR A 1 108 ? 0.641 10.973 6.948 1.00 93.69 108 TYR A N 1
ATOM 849 C CA . TYR A 1 108 ? 0.394 11.447 5.584 1.00 93.69 108 TYR A CA 1
ATOM 850 C C . TYR A 1 108 ? -0.960 10.969 5.048 1.00 93.69 108 TYR A C 1
ATOM 852 O O . TYR A 1 108 ? -1.086 10.707 3.852 1.00 93.69 108 TYR A O 1
ATOM 860 N N . ALA A 1 109 ? -1.967 10.796 5.906 1.00 90.56 109 ALA A N 1
ATOM 861 C CA . ALA A 1 109 ? -3.269 10.287 5.480 1.00 90.56 109 ALA A CA 1
ATOM 862 C C . ALA A 1 109 ? -3.962 11.235 4.485 1.00 90.56 109 ALA A C 1
ATOM 864 O O . ALA A 1 109 ? -3.968 12.454 4.662 1.00 90.56 109 ALA A O 1
ATOM 865 N N . ALA A 1 110 ? -4.569 10.677 3.437 1.00 90.94 110 ALA A N 1
ATOM 866 C CA . ALA A 1 110 ? -5.451 11.443 2.558 1.00 90.94 110 ALA A CA 1
ATOM 867 C C . ALA A 1 110 ? -6.846 11.574 3.184 1.00 90.94 110 ALA A C 1
ATOM 869 O O . ALA A 1 110 ? -7.383 10.595 3.685 1.00 90.94 110 ALA A O 1
ATOM 870 N N . GLN A 1 111 ? -7.455 12.759 3.133 1.00 91.94 111 GLN A N 1
ATOM 871 C CA . GLN A 1 111 ? -8.810 12.995 3.661 1.00 91.94 111 GLN A CA 1
ATOM 872 C C . GLN A 1 111 ? -8.997 12.506 5.122 1.00 91.94 111 GLN A C 1
ATOM 874 O O . GLN A 1 111 ? -9.879 11.694 5.392 1.00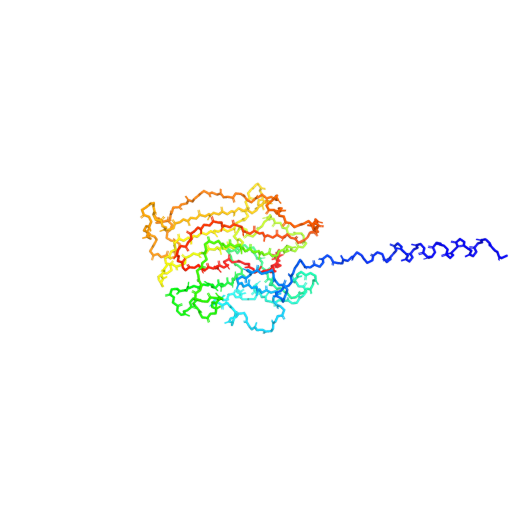 91.94 111 GLN A O 1
ATOM 879 N N . PRO A 1 112 ? -8.172 12.966 6.085 1.00 91.19 112 PRO A N 1
ATOM 880 C CA . PRO A 1 112 ? -8.050 12.360 7.420 1.00 91.19 112 PRO A CA 1
ATOM 881 C C . PRO A 1 112 ? -9.301 12.465 8.313 1.00 91.19 112 PRO A C 1
ATOM 883 O O . PRO A 1 112 ? -9.358 11.861 9.382 1.00 91.19 112 PRO A O 1
ATOM 886 N N . THR A 1 113 ? -10.298 13.250 7.906 1.00 90.25 113 THR A N 1
ATOM 887 C CA . THR A 1 113 ? -11.562 13.452 8.631 1.00 90.25 113 THR A CA 1
ATOM 888 C C . THR A 1 113 ? -12.713 12.616 8.082 1.00 90.25 113 THR A C 1
ATOM 890 O O . THR A 1 113 ? -13.757 12.527 8.732 1.00 90.25 113 THR A O 1
ATOM 893 N N . GLU A 1 114 ? -12.526 11.991 6.920 1.00 87.44 114 GLU A N 1
ATOM 894 C CA . GLU A 1 114 ? -13.592 11.326 6.177 1.00 87.44 114 GLU A CA 1
ATOM 895 C C . GLU A 1 114 ? -13.778 9.860 6.587 1.00 87.44 114 GLU A C 1
ATOM 897 O O . GLU A 1 114 ? -12.870 9.196 7.102 1.00 87.44 114 GLU A O 1
ATOM 902 N N . ASN A 1 115 ? -14.991 9.365 6.343 1.00 81.19 115 ASN A N 1
ATOM 903 C CA . ASN A 1 115 ? -15.346 7.951 6.420 1.00 81.19 115 ASN A CA 1
ATOM 904 C C . ASN A 1 115 ? -15.666 7.445 5.007 1.00 81.19 115 ASN A C 1
ATOM 906 O O . ASN A 1 115 ? -16.182 8.202 4.187 1.00 81.19 115 ASN A O 1
ATOM 910 N N . PHE A 1 116 ? -15.415 6.162 4.747 1.00 79.94 116 PHE A N 1
ATOM 911 C CA . PHE A 1 116 ? -15.665 5.543 3.447 1.00 79.94 116 PHE A CA 1
ATOM 912 C C . PHE A 1 116 ? -16.388 4.210 3.623 1.00 79.94 116 PHE A C 1
ATOM 914 O O . PHE A 1 116 ? -15.921 3.351 4.368 1.00 79.94 116 PHE A O 1
ATOM 921 N N . ASP A 1 117 ? -17.492 4.040 2.900 1.00 73.62 117 ASP A N 1
ATOM 922 C CA . ASP A 1 117 ? -18.269 2.794 2.870 1.00 73.62 117 ASP A CA 1
ATOM 923 C C . ASP A 1 117 ? -17.879 1.884 1.703 1.00 73.62 117 ASP A C 1
ATOM 925 O O . ASP A 1 117 ? -18.126 0.682 1.724 1.00 73.62 117 ASP A O 1
ATOM 929 N N . GLU A 1 118 ? -17.262 2.455 0.672 1.00 75.69 118 GLU A N 1
ATOM 930 C CA . GLU A 1 118 ? -16.807 1.729 -0.502 1.00 75.69 118 GLU A CA 1
ATOM 931 C C . GLU A 1 118 ? -15.447 2.251 -0.920 1.00 75.69 118 GLU A C 1
ATOM 933 O O . GLU A 1 118 ? -15.211 3.462 -0.974 1.00 75.69 118 GLU A O 1
ATOM 938 N N . ILE A 1 119 ? -14.548 1.320 -1.226 1.00 76.31 119 ILE A N 1
ATOM 939 C CA . ILE A 1 119 ? -13.217 1.654 -1.701 1.00 76.31 119 ILE A CA 1
ATOM 940 C C . ILE A 1 119 ? -12.909 0.864 -2.963 1.00 76.31 119 ILE A C 1
ATOM 942 O O . ILE A 1 119 ? -13.153 -0.338 -3.081 1.00 76.31 119 ILE A O 1
ATOM 946 N N . TYR A 1 120 ? -12.323 1.576 -3.909 1.00 78.31 120 TYR A N 1
ATOM 947 C CA . TYR A 1 120 ? -11.848 1.038 -5.166 1.00 78.31 120 TYR A CA 1
ATOM 948 C C . TYR A 1 120 ? -10.392 1.451 -5.270 1.00 78.31 120 TYR A C 1
ATOM 950 O O . TYR A 1 120 ? -10.051 2.607 -5.003 1.00 78.31 120 TYR A O 1
ATOM 958 N N . TRP A 1 121 ? -9.523 0.520 -5.641 1.00 79.19 121 TRP A N 1
ATOM 959 C CA . TRP A 1 121 ? -8.132 0.849 -5.918 1.00 79.19 121 TRP A CA 1
ATOM 960 C C . TRP A 1 121 ? -7.721 0.248 -7.246 1.00 79.19 121 TRP A C 1
ATOM 962 O O . TRP A 1 121 ? -8.174 -0.823 -7.659 1.00 79.19 121 TRP A O 1
ATOM 972 N N . ARG A 1 122 ? -6.848 0.972 -7.930 1.00 79.88 122 ARG A N 1
ATOM 973 C CA . ARG A 1 122 ? -6.333 0.590 -9.232 1.00 79.88 122 ARG A CA 1
ATOM 974 C C . ARG A 1 122 ? -4.824 0.642 -9.179 1.00 79.88 122 ARG A C 1
ATOM 976 O O . ARG A 1 122 ? -4.266 1.573 -8.624 1.00 79.88 122 ARG A O 1
ATOM 983 N N . MET A 1 123 ? -4.175 -0.327 -9.798 1.00 79.38 123 MET A N 1
ATOM 984 C CA . MET A 1 123 ? -2.745 -0.266 -10.063 1.00 79.38 123 MET A CA 1
ATOM 985 C C . MET A 1 123 ? -2.529 -0.630 -11.518 1.00 79.38 123 MET A C 1
ATOM 987 O O . MET A 1 123 ? -3.194 -1.510 -12.067 1.00 79.38 123 MET A O 1
ATOM 991 N N . ASP A 1 124 ? -1.616 0.069 -12.158 1.00 78.62 124 ASP A N 1
ATOM 992 C CA . ASP A 1 124 ? -1.146 -0.292 -13.476 1.00 78.62 124 ASP A CA 1
ATOM 993 C C . ASP A 1 124 ? 0.146 -1.067 -13.303 1.00 78.62 124 ASP A C 1
ATOM 995 O O . ASP A 1 124 ? 1.043 -0.631 -12.589 1.00 78.62 124 ASP A O 1
ATOM 999 N N . VAL A 1 125 ? 0.231 -2.253 -13.896 1.00 79.00 125 VAL A N 1
ATOM 1000 C CA . VAL A 1 125 ? 1.419 -3.089 -13.741 1.00 79.00 125 VAL A CA 1
ATOM 1001 C C . VAL A 1 125 ? 1.924 -3.557 -15.090 1.00 79.00 125 VAL A C 1
ATOM 1003 O O . VAL A 1 125 ? 1.155 -3.844 -16.012 1.00 79.00 125 VAL A O 1
ATOM 1006 N N . MET A 1 126 ? 3.239 -3.660 -15.181 1.00 79.44 126 MET A N 1
ATOM 1007 C CA . MET A 1 126 ? 3.950 -4.233 -16.305 1.00 79.44 126 MET A CA 1
ATOM 1008 C C . MET A 1 126 ? 4.951 -5.238 -15.761 1.00 79.44 126 MET A C 1
ATOM 1010 O O . MET A 1 126 ? 5.719 -4.943 -14.849 1.00 79.44 126 MET A O 1
ATOM 1014 N N . ALA A 1 127 ? 4.955 -6.433 -16.332 1.00 79.62 127 ALA A N 1
ATOM 1015 C CA . ALA A 1 127 ? 6.042 -7.370 -16.121 1.00 79.62 127 ALA A CA 1
ATOM 1016 C C . ALA A 1 127 ? 7.117 -7.140 -17.182 1.00 79.62 127 ALA A C 1
ATOM 1018 O O . ALA A 1 127 ? 6.803 -6.800 -18.324 1.00 79.62 127 ALA A O 1
ATOM 1019 N N . GLN A 1 128 ? 8.381 -7.345 -16.822 1.00 81.31 128 GLN A N 1
ATOM 1020 C CA . GLN A 1 128 ? 9.455 -7.350 -17.805 1.00 81.31 128 GLN A CA 1
ATOM 1021 C C . GLN A 1 128 ? 9.182 -8.383 -18.905 1.00 81.31 128 GLN A C 1
ATOM 1023 O O . GLN A 1 128 ? 8.553 -9.425 -18.678 1.00 81.31 128 GLN A O 1
ATOM 1028 N N . ALA A 1 129 ? 9.723 -8.132 -20.094 1.00 82.25 129 ALA A N 1
ATOM 1029 C CA . ALA A 1 129 ? 9.687 -9.106 -21.173 1.00 82.25 129 ALA A CA 1
ATOM 1030 C C . ALA A 1 129 ? 10.296 -10.447 -20.717 1.00 82.25 129 ALA A C 1
ATOM 1032 O O . ALA A 1 129 ? 11.377 -10.492 -20.129 1.00 82.25 129 ALA A O 1
ATOM 1033 N N . GLY A 1 130 ? 9.586 -11.546 -20.984 1.00 80.88 130 GLY A N 1
ATOM 1034 C CA . GLY A 1 130 ? 10.017 -12.891 -20.596 1.00 80.88 130 GLY A CA 1
ATOM 1035 C C . GLY A 1 130 ? 9.802 -13.247 -19.120 1.00 80.88 130 GLY A C 1
ATOM 1036 O O . GLY A 1 130 ? 10.389 -14.226 -18.658 1.00 80.88 130 GLY A O 1
ATOM 1037 N N . TRP A 1 131 ? 8.986 -12.489 -18.376 1.00 77.38 131 TRP A N 1
ATOM 1038 C CA . TRP A 1 131 ? 8.554 -12.874 -17.029 1.00 77.38 131 TRP A CA 1
ATOM 1039 C C . TRP A 1 131 ? 7.885 -14.258 -17.020 1.00 77.38 131 TRP A C 1
ATOM 1041 O O . TRP A 1 131 ? 7.073 -14.583 -17.886 1.00 77.38 131 TRP A O 1
ATOM 1051 N N . VAL A 1 132 ? 8.210 -15.060 -16.006 1.00 72.81 132 VAL A N 1
ATOM 1052 C CA . VAL A 1 132 ? 7.649 -16.395 -15.767 1.00 72.81 132 VAL A CA 1
ATOM 1053 C C . VAL A 1 132 ? 6.996 -16.391 -14.386 1.00 72.81 132 VAL A C 1
ATOM 1055 O O . VAL A 1 132 ? 7.606 -15.901 -13.441 1.00 72.81 132 VAL A O 1
ATOM 1058 N N . GLY A 1 133 ? 5.781 -16.940 -14.263 1.00 66.56 133 GLY A N 1
ATOM 1059 C CA . GLY A 1 133 ? 5.114 -17.127 -12.964 1.00 66.56 133 GLY A CA 1
ATOM 1060 C C . GLY A 1 133 ? 3.770 -16.421 -12.757 1.00 66.56 133 GLY A C 1
ATOM 1061 O O . GLY A 1 133 ? 3.356 -16.315 -11.617 1.00 66.56 133 GLY A O 1
ATOM 1062 N N . GLY A 1 134 ? 3.094 -15.940 -13.811 1.00 64.75 134 GLY A N 1
ATOM 1063 C CA . GLY A 1 134 ? 1.687 -15.480 -13.780 1.00 64.75 134 GLY A CA 1
ATOM 1064 C C . GLY A 1 134 ? 1.407 -14.165 -13.029 1.00 64.75 134 GLY A C 1
ATOM 1065 O O . GLY A 1 134 ? 0.758 -13.277 -13.574 1.00 64.75 134 GLY A O 1
ATOM 1066 N N . GLY A 1 135 ? 1.983 -13.969 -11.840 1.00 66.88 135 GLY A N 1
ATOM 1067 C CA . GLY A 1 135 ? 1.876 -12.755 -11.033 1.00 66.88 135 GLY A CA 1
ATOM 1068 C C . GLY A 1 135 ? 2.767 -12.795 -9.779 1.00 66.88 135 GLY A C 1
ATOM 1069 O O . GLY A 1 135 ? 3.440 -13.790 -9.524 1.00 66.88 135 GLY A O 1
ATOM 1070 N N . PRO A 1 136 ? 2.826 -11.713 -8.984 1.00 63.31 136 PRO A N 1
ATOM 1071 C CA . PRO A 1 136 ? 3.778 -11.574 -7.873 1.00 63.31 136 PRO A CA 1
ATOM 1072 C C . PRO A 1 136 ? 3.354 -12.295 -6.574 1.00 63.31 136 PRO A C 1
ATOM 1074 O O . PRO A 1 136 ? 3.711 -11.845 -5.486 1.00 63.31 136 PRO A O 1
ATOM 1077 N N . ALA A 1 137 ? 2.566 -13.375 -6.651 1.00 76.62 137 ALA A N 1
ATOM 1078 C CA . ALA A 1 137 ? 1.861 -13.979 -5.516 1.00 76.62 137 ALA A CA 1
ATOM 1079 C C . ALA A 1 137 ? 0.997 -12.953 -4.765 1.00 76.62 137 ALA A C 1
ATOM 1081 O O . ALA A 1 137 ? -0.177 -12.830 -5.074 1.00 76.62 137 ALA A O 1
ATOM 1082 N N . LYS A 1 138 ? 1.541 -12.172 -3.821 1.00 78.88 138 LYS A N 1
ATOM 1083 C CA . LYS A 1 138 ? 0.819 -11.085 -3.134 1.00 78.88 138 LYS A CA 1
ATOM 1084 C C . LYS A 1 138 ? 1.080 -9.744 -3.815 1.00 78.88 138 LYS A C 1
ATOM 1086 O O . LYS A 1 138 ? 2.159 -9.167 -3.668 1.00 78.88 138 LYS A O 1
ATOM 1091 N N . LEU A 1 139 ? 0.073 -9.218 -4.510 1.00 79.00 139 LEU A N 1
ATOM 1092 C CA . LEU A 1 139 ? 0.186 -7.935 -5.193 1.00 79.00 139 LEU A CA 1
ATOM 1093 C C . LEU A 1 139 ? -0.089 -6.760 -4.269 1.00 79.00 139 LEU A C 1
ATOM 1095 O O . LEU A 1 139 ? 0.713 -5.855 -4.258 1.00 79.00 139 LEU A O 1
ATOM 1099 N N . SER A 1 140 ? -1.199 -6.720 -3.537 1.00 82.69 140 SER A N 1
ATOM 1100 C CA . SER A 1 140 ? -1.475 -5.621 -2.601 1.00 82.69 140 SER A CA 1
ATOM 1101 C C . SER A 1 140 ? -2.442 -6.066 -1.511 1.00 82.69 140 SER A C 1
ATOM 1103 O O . SER A 1 140 ? -2.865 -7.226 -1.474 1.00 82.69 140 SER A O 1
ATOM 1105 N N . ARG A 1 141 ? -2.792 -5.174 -0.580 1.00 84.94 141 ARG A N 1
ATOM 1106 C CA . ARG A 1 141 ? -3.918 -5.408 0.325 1.00 84.94 141 ARG A CA 1
ATOM 1107 C C . ARG A 1 141 ? -4.603 -4.111 0.738 1.00 84.94 141 ARG A C 1
ATOM 1109 O O . ARG A 1 141 ? -4.003 -3.043 0.708 1.00 84.94 141 ARG A O 1
ATOM 1116 N N . ALA A 1 142 ? -5.850 -4.232 1.166 1.00 86.19 142 ALA A N 1
ATOM 1117 C CA . ALA A 1 142 ? -6.585 -3.187 1.866 1.00 86.19 142 ALA A CA 1
ATOM 1118 C C . ALA A 1 142 ? -6.882 -3.639 3.294 1.00 86.19 142 ALA A C 1
ATOM 1120 O O . ALA A 1 142 ? -7.233 -4.799 3.517 1.00 86.19 142 ALA A O 1
ATOM 1121 N N . LEU A 1 143 ? -6.725 -2.739 4.259 1.00 87.00 143 LEU A N 1
ATOM 1122 C CA . LEU A 1 143 ? -6.983 -2.979 5.673 1.00 87.00 143 LEU A CA 1
ATOM 1123 C C . LEU A 1 143 ? -7.972 -1.934 6.207 1.00 87.00 143 LEU A C 1
ATOM 1125 O O . LEU A 1 143 ? -8.082 -0.826 5.701 1.00 87.00 143 LEU A O 1
ATOM 1129 N N . CYS A 1 144 ? -8.673 -2.258 7.280 1.00 88.88 144 CYS A N 1
ATOM 1130 C CA . CYS A 1 144 ? -9.346 -1.277 8.130 1.00 88.88 144 CYS A CA 1
ATOM 1131 C C . CYS A 1 144 ? -8.755 -1.436 9.523 1.00 88.88 144 CYS A C 1
ATOM 1133 O O . CYS A 1 144 ? -9.053 -2.434 10.183 1.00 88.88 144 CYS A O 1
ATOM 1135 N N . LEU A 1 145 ? -7.904 -0.505 9.970 1.00 88.44 145 LEU A N 1
ATOM 1136 C CA . LEU A 1 145 ? -7.323 -0.600 11.311 1.00 88.44 145 LEU A CA 1
ATOM 1137 C C . LEU A 1 145 ? -8.228 0.098 12.320 1.00 88.44 145 LEU A C 1
ATOM 1139 O O . LEU A 1 145 ? -8.443 1.308 12.279 1.00 88.44 145 LEU A O 1
ATOM 1143 N N . ALA A 1 146 ? -8.751 -0.689 13.249 1.00 86.88 146 ALA A N 1
ATOM 1144 C CA . ALA A 1 146 ? -9.729 -0.238 14.222 1.00 86.88 146 ALA A CA 1
ATOM 1145 C C . ALA A 1 146 ? -9.099 0.512 15.406 1.00 86.88 146 ALA A C 1
ATOM 1147 O O . ALA A 1 146 ? -9.786 1.293 16.062 1.00 86.88 146 ALA A O 1
ATOM 1148 N N . ASN A 1 147 ? -7.818 0.273 15.705 1.00 88.06 147 ASN A N 1
ATOM 1149 C CA . ASN A 1 147 ? -7.094 0.899 16.814 1.00 88.06 147 ASN A CA 1
ATOM 1150 C C . ASN A 1 147 ? -5.567 0.852 16.601 1.00 88.06 147 ASN A C 1
ATOM 1152 O O . ASN A 1 147 ? -5.079 0.244 15.647 1.00 88.06 147 ASN A O 1
ATOM 1156 N N . SER A 1 148 ? -4.820 1.487 17.508 1.00 90.94 148 SER A N 1
ATOM 1157 C CA . SER A 1 148 ? -3.356 1.621 17.445 1.00 90.94 148 SER A CA 1
ATOM 1158 C C . SER A 1 148 ? -2.599 0.309 17.704 1.00 90.94 148 SER A C 1
ATOM 1160 O O . SER A 1 148 ? -1.396 0.248 17.491 1.00 90.94 148 SER A O 1
ATOM 1162 N N . ASN A 1 149 ? -3.289 -0.770 18.102 1.00 91.62 149 ASN A N 1
ATOM 1163 C CA . ASN A 1 149 ? -2.714 -2.124 18.154 1.00 91.62 149 ASN A CA 1
ATOM 1164 C C . ASN A 1 149 ? -2.761 -2.824 16.787 1.00 91.62 149 ASN A C 1
ATOM 1166 O O . ASN A 1 149 ? -2.465 -4.016 16.689 1.00 91.62 149 ASN A O 1
ATOM 1170 N N . TRP A 1 150 ? -3.178 -2.107 15.737 1.00 90.50 150 TRP A N 1
ATOM 1171 C CA . TRP A 1 150 ? -3.352 -2.632 14.387 1.00 90.50 150 TRP A CA 1
ATOM 1172 C C . TRP A 1 150 ? -4.386 -3.762 14.308 1.00 90.50 150 TRP A C 1
ATOM 1174 O O . TRP A 1 150 ? -4.316 -4.617 13.426 1.00 90.50 150 TRP A O 1
ATOM 1184 N N . ALA A 1 151 ? -5.368 -3.770 15.214 1.00 92.50 151 ALA A N 1
ATOM 1185 C CA . ALA A 1 151 ? -6.528 -4.642 15.087 1.00 92.50 151 ALA A CA 1
ATOM 1186 C C . ALA A 1 151 ? -7.260 -4.352 13.767 1.00 92.50 151 ALA A C 1
ATOM 1188 O O . ALA A 1 151 ? -7.520 -3.193 13.442 1.00 92.50 151 ALA A O 1
ATOM 1189 N N . GLN A 1 152 ? -7.603 -5.392 13.014 1.00 89.38 152 GLN A N 1
ATOM 1190 C CA . GLN A 1 152 ? -8.151 -5.279 11.663 1.00 89.38 152 GLN A CA 1
ATOM 1191 C C . GLN A 1 152 ? -9.656 -5.546 11.642 1.00 89.38 152 GLN A C 1
ATOM 1193 O O . GLN A 1 152 ? -10.084 -6.692 11.704 1.00 89.38 152 GLN A O 1
ATOM 1198 N N . GLY A 1 153 ? -10.475 -4.510 11.453 1.00 85.81 153 GLY A N 1
ATOM 1199 C CA . GLY A 1 153 ? -11.902 -4.697 11.156 1.00 85.81 153 GLY A CA 1
ATOM 1200 C C . GLY A 1 153 ? -12.125 -5.379 9.799 1.00 85.81 153 GLY A C 1
ATOM 1201 O O . GLY A 1 153 ? -13.039 -6.190 9.635 1.00 85.81 153 GLY A O 1
ATOM 1202 N N . LEU A 1 154 ? -11.231 -5.108 8.848 1.00 85.69 154 LEU A N 1
ATOM 1203 C CA . LEU A 1 154 ? -11.221 -5.678 7.506 1.00 85.69 154 LEU A CA 1
ATOM 1204 C C . LEU A 1 154 ? -9.786 -5.919 7.045 1.00 85.69 154 LEU A C 1
ATOM 1206 O O . LEU A 1 154 ? -8.873 -5.152 7.361 1.00 85.69 154 LEU A O 1
ATOM 1210 N N . MET A 1 155 ? -9.623 -6.978 6.263 1.00 85.50 155 MET A N 1
ATOM 1211 C CA . MET A 1 155 ? -8.422 -7.297 5.511 1.00 85.50 155 MET A CA 1
ATOM 1212 C C . MET A 1 155 ? -8.840 -7.862 4.158 1.00 85.50 155 MET A C 1
ATOM 1214 O O . MET A 1 155 ? -9.667 -8.762 4.100 1.00 85.50 155 MET A O 1
ATOM 1218 N N . ALA A 1 156 ? -8.252 -7.375 3.076 1.00 85.06 156 ALA A N 1
ATOM 1219 C CA . ALA A 1 156 ? -8.473 -7.897 1.738 1.00 85.06 156 ALA A CA 1
ATOM 1220 C C . ALA A 1 156 ? -7.141 -7.959 1.007 1.00 85.06 156 ALA A C 1
ATOM 1222 O O . ALA A 1 156 ? -6.635 -6.943 0.536 1.00 85.06 156 ALA A O 1
ATOM 1223 N N . HIS A 1 157 ? -6.546 -9.146 0.958 1.00 85.25 157 HIS A N 1
ATOM 1224 C CA . HIS A 1 157 ? -5.355 -9.372 0.151 1.00 85.25 157 HIS A CA 1
ATOM 1225 C C . HIS A 1 157 ? -5.742 -9.546 -1.311 1.00 85.25 157 HIS A C 1
ATOM 1227 O O . HIS A 1 157 ? -6.733 -10.213 -1.593 1.00 85.25 157 HIS A O 1
ATOM 1233 N N . LEU A 1 158 ? -4.940 -8.993 -2.214 1.00 84.25 158 LEU A N 1
ATOM 1234 C CA . LEU A 1 158 ? -5.028 -9.231 -3.645 1.00 84.25 158 LEU A CA 1
ATOM 1235 C C . LEU A 1 158 ? -3.832 -10.083 -4.069 1.00 84.25 158 LEU A C 1
ATOM 1237 O O . LEU A 1 158 ? -2.680 -9.671 -3.900 1.00 84.25 158 LEU A O 1
ATOM 1241 N N . TRP A 1 159 ? -4.118 -11.263 -4.601 1.00 80.06 159 TRP A N 1
ATOM 1242 C CA . TRP A 1 159 ? -3.139 -12.271 -4.979 1.00 80.06 159 TRP A CA 1
ATOM 1243 C C . TRP A 1 159 ? -3.206 -12.599 -6.462 1.00 80.06 159 TRP A C 1
ATOM 1245 O O . TRP A 1 159 ? -4.246 -12.383 -7.076 1.00 80.06 159 TRP A O 1
ATOM 1255 N N . SER A 1 160 ? -2.152 -13.191 -7.014 1.00 78.00 160 SER A N 1
ATOM 1256 C CA . SER A 1 160 ? -2.305 -14.055 -8.180 1.00 78.00 160 SER A CA 1
ATOM 1257 C C . SER A 1 160 ? -3.035 -15.344 -7.789 1.00 78.00 160 SER A C 1
ATOM 1259 O O . SER A 1 160 ? -2.939 -15.820 -6.658 1.00 78.00 160 SER A O 1
ATOM 1261 N N . GLY A 1 161 ? -3.830 -15.871 -8.708 1.00 71.94 161 GLY A N 1
ATOM 1262 C CA . GLY A 1 161 ? -4.667 -17.042 -8.507 1.00 71.94 161 GLY A CA 1
ATOM 1263 C C . GLY A 1 161 ? -4.996 -17.728 -9.828 1.00 71.94 161 GLY A C 1
ATOM 1264 O O . GLY A 1 161 ? -4.676 -17.234 -10.907 1.00 71.94 161 GLY A O 1
ATOM 1265 N N . GLY A 1 162 ? -5.640 -18.890 -9.734 1.00 71.56 162 GLY A N 1
ATOM 1266 C CA . GLY A 1 162 ? -5.939 -19.735 -10.888 1.00 71.56 162 GLY A CA 1
ATOM 1267 C C . GLY A 1 162 ? -4.835 -20.727 -11.221 1.00 71.56 162 GLY A C 1
ATOM 1268 O O . GLY A 1 162 ? -3.832 -20.844 -10.512 1.00 71.56 162 GLY A O 1
ATOM 1269 N N . SER A 1 163 ? -5.027 -21.472 -12.309 1.00 70.81 163 SER A N 1
ATOM 1270 C CA . SER A 1 163 ? -4.001 -22.406 -12.766 1.00 70.81 163 SER A CA 1
ATOM 1271 C C . SER A 1 163 ? -2.836 -21.597 -13.326 1.00 70.81 163 SER A C 1
ATOM 1273 O O . SER A 1 163 ? -3.006 -20.871 -14.296 1.00 70.81 163 SER A O 1
ATOM 1275 N N . LYS A 1 164 ? -1.642 -21.740 -12.738 1.00 72.38 164 LYS A N 1
ATOM 1276 C CA . LYS A 1 164 ? -0.437 -20.975 -13.121 1.00 72.38 164 LYS A CA 1
ATOM 1277 C C . LYS A 1 164 ? -0.532 -19.462 -12.861 1.00 72.38 164 LYS A C 1
ATOM 1279 O O . LYS A 1 164 ? 0.111 -18.701 -13.583 1.00 72.38 164 LYS A O 1
ATOM 1284 N N . ASP A 1 165 ? -1.297 -19.040 -11.850 1.00 74.56 165 ASP A N 1
ATOM 1285 C CA . ASP A 1 165 ? -1.322 -17.637 -11.405 1.00 74.56 165 ASP A CA 1
ATOM 1286 C C . ASP A 1 165 ? -1.836 -16.653 -12.480 1.00 74.56 165 ASP A C 1
ATOM 1288 O O . ASP A 1 165 ? -1.367 -15.523 -12.592 1.00 74.56 165 ASP A O 1
ATOM 1292 N N . GLU A 1 166 ? -2.789 -17.098 -13.303 1.00 73.62 166 GLU A N 1
ATOM 1293 C CA . GLU A 1 166 ? -3.252 -16.408 -14.516 1.00 73.62 166 GLU A CA 1
ATOM 1294 C C . GLU A 1 166 ? -4.246 -15.256 -14.285 1.00 73.62 166 GLU A C 1
ATOM 1296 O O . GLU A 1 166 ? -4.451 -14.433 -15.178 1.00 73.62 166 GLU A O 1
ATOM 1301 N N . TYR A 1 167 ? -4.871 -15.176 -13.108 1.00 73.88 167 TYR A N 1
ATOM 1302 C CA . TYR A 1 167 ? -5.786 -14.089 -12.754 1.00 73.88 167 TYR A CA 1
ATOM 1303 C C . TYR A 1 167 ? -5.492 -13.544 -11.356 1.00 73.88 167 TYR A C 1
ATOM 1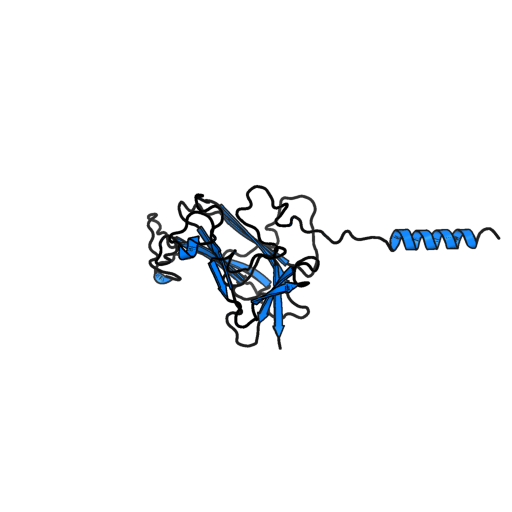305 O O . TYR A 1 167 ? -4.705 -14.110 -10.604 1.00 73.88 167 TYR A O 1
ATOM 1313 N N . LEU A 1 168 ? -6.137 -12.437 -10.983 1.00 78.25 168 LEU A N 1
ATOM 1314 C CA . LEU A 1 168 ? -6.051 -11.912 -9.621 1.00 78.25 168 LEU A CA 1
ATOM 1315 C C . LEU A 1 168 ? -7.233 -12.350 -8.776 1.00 78.25 168 LEU A C 1
ATOM 1317 O O . LEU A 1 168 ? -8.374 -12.280 -9.216 1.00 78.25 168 LEU A O 1
ATOM 1321 N N . GLY A 1 169 ? -6.965 -12.771 -7.554 1.00 80.62 169 GLY A N 1
ATOM 1322 C CA . GLY A 1 169 ? -7.965 -13.165 -6.581 1.00 80.62 169 GLY A CA 1
ATOM 1323 C C . GLY A 1 169 ? -7.891 -12.326 -5.325 1.00 80.62 169 GLY A C 1
ATOM 1324 O O . GLY A 1 169 ? -6.805 -11.963 -4.880 1.00 80.62 169 GLY A O 1
ATOM 1325 N N . MET A 1 170 ? -9.039 -12.033 -4.731 1.00 85.31 170 MET A N 1
ATOM 1326 C CA . MET A 1 170 ? -9.105 -11.372 -3.438 1.00 85.31 170 MET A CA 1
ATOM 1327 C C . MET A 1 170 ? -9.431 -12.376 -2.334 1.00 85.31 170 MET A C 1
ATOM 1329 O O . MET A 1 170 ? -10.389 -13.137 -2.455 1.00 85.31 170 MET A O 1
ATOM 1333 N N . ASP A 1 171 ? -8.688 -12.314 -1.229 1.00 87.06 171 ASP A N 1
ATOM 1334 C CA . ASP A 1 171 ? -8.996 -13.019 0.021 1.00 87.06 171 ASP A CA 1
ATOM 1335 C C . ASP A 1 171 ? -9.471 -12.032 1.091 1.00 87.06 171 ASP A C 1
ATOM 1337 O O . ASP A 1 171 ? -8.665 -11.545 1.897 1.00 87.06 171 ASP A O 1
ATOM 1341 N N . PRO A 1 172 ? -10.771 -11.690 1.093 1.00 88.69 172 PRO A N 1
ATOM 1342 C CA . PRO A 1 172 ? -11.352 -10.838 2.111 1.00 88.69 172 PRO A CA 1
ATOM 1343 C C . PRO A 1 172 ? -11.584 -11.606 3.418 1.00 88.69 172 PRO A C 1
ATOM 1345 O O . PRO A 1 172 ? -12.101 -12.724 3.439 1.00 88.69 172 PRO A O 1
ATOM 1348 N N . ALA A 1 173 ? -11.263 -10.965 4.532 1.00 91.56 173 ALA A N 1
ATOM 1349 C CA . ALA A 1 173 ? -11.561 -11.410 5.879 1.00 91.56 173 ALA A CA 1
ATOM 1350 C C . ALA A 1 173 ? -12.048 -10.226 6.722 1.00 91.56 173 ALA A C 1
ATOM 1352 O O . ALA A 1 173 ? -11.610 -9.087 6.547 1.00 91.56 173 ALA A O 1
ATOM 1353 N N . SER A 1 174 ? -12.954 -10.500 7.656 1.00 91.31 174 SER A N 1
ATOM 1354 C CA . SER A 1 174 ? -13.451 -9.510 8.606 1.00 91.31 174 SER A CA 1
ATOM 1355 C C . SER A 1 174 ? -13.003 -9.863 10.015 1.00 91.31 174 SER A C 1
ATOM 1357 O O . SER A 1 174 ? -13.199 -10.991 10.460 1.00 91.31 174 SER A O 1
ATOM 1359 N N . GLY A 1 175 ? -12.439 -8.892 10.730 1.00 91.88 175 GLY A N 1
ATOM 1360 C CA . GLY A 1 175 ? -12.255 -8.989 12.178 1.00 91.88 175 GLY A CA 1
ATOM 1361 C C . GLY A 1 175 ? -13.457 -8.481 12.961 1.00 91.88 175 GLY A C 1
ATOM 1362 O O . GLY A 1 175 ? -13.369 -8.374 14.179 1.00 91.88 175 GLY A O 1
ATOM 1363 N N . ILE A 1 176 ? -14.566 -8.157 12.291 1.00 90.12 176 ILE A N 1
ATOM 1364 C CA . ILE A 1 176 ? -15.853 -7.870 12.921 1.00 90.12 176 ILE A CA 1
ATOM 1365 C C . ILE A 1 176 ? -16.653 -9.174 12.999 1.00 90.12 176 ILE A C 1
ATOM 1367 O O . ILE A 1 176 ? -16.866 -9.869 11.998 1.00 90.12 176 ILE A O 1
ATOM 1371 N N . GLY A 1 177 ? -17.085 -9.518 14.210 1.00 87.12 177 GLY A N 1
ATOM 1372 C CA . GLY A 1 177 ? -17.948 -10.665 14.459 1.00 87.12 177 GLY A CA 1
ATOM 1373 C C . GLY A 1 177 ? -19.333 -10.486 13.836 1.00 87.12 177 GLY A C 1
ATOM 1374 O O . GLY A 1 177 ? -19.734 -9.393 13.439 1.00 87.12 177 GLY A O 1
ATOM 1375 N N . THR A 1 178 ? -20.106 -11.569 13.770 1.00 90.25 178 THR A N 1
ATOM 1376 C CA . THR A 1 178 ? -21.511 -11.515 13.320 1.00 90.25 178 THR A CA 1
ATOM 1377 C C . THR A 1 178 ? -22.408 -10.712 14.265 1.00 90.25 178 THR A C 1
ATOM 1379 O O . THR A 1 178 ? -23.508 -10.332 13.887 1.00 90.25 178 THR A O 1
ATOM 1382 N N . ASP A 1 179 ? -21.928 -10.439 15.477 1.00 91.31 179 ASP A N 1
ATOM 1383 C CA . ASP A 1 179 ? -22.523 -9.540 16.466 1.00 91.31 179 ASP A CA 1
ATOM 1384 C C . ASP A 1 179 ? -22.185 -8.055 16.225 1.00 91.31 179 ASP A C 1
ATOM 1386 O O . ASP A 1 179 ? -22.605 -7.198 16.998 1.00 91.31 179 ASP A O 1
ATOM 1390 N N . GLY A 1 180 ? -21.415 -7.730 15.179 1.00 86.19 180 GLY A N 1
ATOM 1391 C CA . GLY A 1 180 ? -21.000 -6.361 14.865 1.00 86.19 180 GLY A CA 1
ATOM 1392 C C . GLY A 1 180 ? -19.862 -5.831 15.744 1.00 86.19 180 GLY A C 1
ATOM 1393 O O . GLY A 1 180 ? -19.524 -4.649 15.660 1.00 86.19 180 GLY A O 1
ATOM 1394 N N . VAL A 1 181 ? -19.247 -6.679 16.575 1.00 90.38 181 VAL A N 1
ATOM 1395 C CA . VAL A 1 181 ? -18.181 -6.286 17.508 1.00 90.38 181 VAL A CA 1
ATOM 1396 C C . VAL A 1 181 ? -16.812 -6.669 16.950 1.00 90.38 181 VAL A C 1
ATOM 1398 O O . VAL A 1 181 ? -16.634 -7.752 16.397 1.00 90.38 181 VAL A O 1
ATOM 1401 N N . LEU A 1 182 ? -15.815 -5.798 17.126 1.00 89.81 182 LEU A N 1
ATOM 1402 C CA . LEU A 1 182 ? -14.424 -6.094 16.780 1.00 89.81 182 LEU A CA 1
ATOM 1403 C C . LEU A 1 182 ? -13.899 -7.282 17.606 1.00 89.81 182 LEU A C 1
ATOM 1405 O O . LEU A 1 182 ? -13.910 -7.238 18.835 1.00 89.81 182 LEU A O 1
ATOM 1409 N N . LYS A 1 183 ? -13.428 -8.327 16.923 1.00 96.44 183 LYS A N 1
ATOM 1410 C CA . LYS A 1 183 ? -12.831 -9.541 17.502 1.00 96.44 183 LYS A CA 1
ATOM 1411 C C . LYS A 1 183 ? -11.321 -9.597 17.319 1.00 96.44 183 LYS A C 1
ATOM 1413 O O . LYS A 1 183 ? -10.628 -10.078 18.207 1.00 96.44 183 LYS A O 1
ATOM 1418 N N . SER A 1 184 ? -10.804 -9.097 16.196 1.00 94.88 184 SER A N 1
ATOM 1419 C CA . SER A 1 184 ? -9.357 -9.021 15.983 1.00 94.88 184 SER A CA 1
ATOM 1420 C C . SER A 1 184 ? -8.709 -8.116 17.029 1.00 94.88 184 SER A C 1
ATOM 1422 O O . SER A 1 184 ? -9.230 -7.036 17.317 1.00 94.88 184 SER A O 1
ATOM 1424 N N . THR A 1 185 ? -7.549 -8.510 17.533 1.00 96.81 185 THR A N 1
ATOM 1425 C CA . THR A 1 185 ? -6.834 -7.776 18.590 1.00 96.81 185 THR A CA 1
ATOM 1426 C C . THR A 1 185 ? -5.532 -7.141 18.113 1.00 96.81 185 THR A C 1
ATOM 1428 O O . THR A 1 185 ? -5.030 -6.217 18.750 1.00 96.81 185 THR A O 1
ATOM 1431 N N . LYS A 1 186 ? -4.998 -7.623 16.987 1.00 94.75 186 LYS A N 1
ATOM 1432 C CA . LYS A 1 186 ? -3.696 -7.244 16.437 1.00 94.75 186 LYS A CA 1
ATOM 1433 C C . LYS A 1 186 ? -3.656 -7.421 14.922 1.00 94.75 186 LYS A C 1
ATOM 1435 O O . LYS A 1 186 ? -4.579 -7.971 14.318 1.00 94.75 186 LYS A O 1
ATOM 1440 N N . TYR A 1 187 ? -2.550 -6.998 14.329 1.00 90.88 187 TYR A N 1
ATOM 1441 C CA . TYR A 1 187 ? -2.249 -7.252 12.929 1.00 90.88 187 TYR A CA 1
ATOM 1442 C C . TYR A 1 187 ? -2.121 -8.755 12.636 1.00 90.88 187 TYR A C 1
ATOM 1444 O O . TYR A 1 187 ? -1.456 -9.482 13.375 1.00 90.88 187 TYR A O 1
ATOM 1452 N N . ASN A 1 188 ? -2.727 -9.208 11.536 1.00 91.38 188 ASN A N 1
ATOM 1453 C CA . ASN A 1 188 ? -2.757 -10.604 11.093 1.00 91.38 188 ASN A CA 1
ATOM 1454 C C . ASN A 1 188 ? -3.271 -11.574 12.170 1.00 91.38 188 ASN A C 1
ATOM 1456 O O . ASN A 1 188 ? -2.758 -12.681 12.330 1.00 91.38 188 ASN A O 1
ATOM 1460 N N . ASP A 1 189 ? -4.297 -11.168 12.918 1.00 95.12 189 ASP A N 1
ATOM 1461 C CA . ASP A 1 189 ? -4.913 -11.995 13.957 1.00 95.12 189 ASP A CA 1
ATOM 1462 C C . ASP A 1 189 ? -5.834 -13.077 13.368 1.00 95.12 189 ASP A C 1
ATOM 1464 O O . ASP A 1 189 ? -7.040 -13.077 13.600 1.00 95.12 189 ASP A O 1
ATOM 1468 N N . PHE A 1 190 ? -5.273 -13.983 12.559 1.00 92.88 190 PHE A N 1
ATOM 1469 C CA . PHE A 1 190 ? -6.024 -14.953 11.752 1.00 92.88 190 PHE A CA 1
ATOM 1470 C C . PHE A 1 190 ? -7.009 -15.810 12.558 1.00 92.88 190 PHE A C 1
ATOM 1472 O O . PHE A 1 190 ? -8.072 -16.139 12.044 1.00 92.88 190 PHE A O 1
ATOM 1479 N N . ASN A 1 191 ? -6.710 -16.103 13.827 1.00 96.25 191 ASN A N 1
ATOM 1480 C CA . ASN A 1 191 ? -7.608 -16.847 14.717 1.00 96.25 191 ASN A CA 1
ATOM 1481 C C . ASN A 1 191 ? -8.910 -16.088 15.035 1.00 96.25 191 ASN A C 1
ATOM 1483 O O . ASN A 1 191 ? -9.920 -16.710 15.348 1.00 96.25 191 ASN A O 1
ATOM 1487 N N . ASN A 1 192 ? -8.884 -14.755 14.956 1.00 96.31 192 ASN A N 1
ATOM 1488 C CA . ASN A 1 192 ? -10.018 -13.867 15.219 1.00 96.31 192 ASN A CA 1
ATOM 1489 C C . ASN A 1 192 ? -10.564 -13.209 13.939 1.00 96.31 192 ASN A C 1
ATOM 1491 O O . ASN A 1 192 ? -11.432 -12.334 14.014 1.00 96.31 192 ASN A O 1
ATOM 1495 N N . LEU A 1 193 ? -10.061 -13.609 12.767 1.00 93.62 193 LEU A N 1
ATOM 1496 C CA . LEU A 1 193 ? -10.558 -13.171 11.468 1.00 93.62 193 LEU A CA 1
ATOM 1497 C C . LEU A 1 193 ? -11.524 -14.213 10.901 1.00 93.62 193 LEU A C 1
ATOM 1499 O O . LEU A 1 193 ? -11.237 -15.407 10.849 1.00 93.62 193 LEU A O 1
ATOM 1503 N N . ARG A 1 194 ? -12.665 -13.747 10.398 1.00 94.50 194 ARG A N 1
ATOM 1504 C CA . ARG A 1 194 ? -13.615 -14.557 9.638 1.00 94.50 194 ARG A CA 1
ATOM 1505 C C . ARG A 1 194 ? -13.360 -14.366 8.150 1.00 94.50 194 ARG A C 1
ATOM 1507 O O . ARG A 1 194 ? -13.616 -13.287 7.616 1.00 94.50 194 ARG A O 1
ATOM 1514 N N . TRP A 1 195 ? -12.884 -15.408 7.477 1.00 94.06 195 TRP A N 1
ATOM 1515 C CA . TRP A 1 195 ? -12.728 -15.401 6.022 1.00 94.06 195 TRP A CA 1
ATOM 1516 C C . TRP A 1 195 ? -14.095 -15.293 5.334 1.00 94.06 195 TRP A C 1
ATOM 1518 O O . TRP A 1 195 ? -15.052 -15.963 5.724 1.00 94.06 195 TRP A O 1
ATOM 1528 N N . LEU A 1 196 ? -14.194 -14.428 4.326 1.00 88.69 196 LEU A N 1
ATOM 1529 C CA . LEU A 1 196 ? -15.435 -14.139 3.593 1.00 88.69 196 LEU A CA 1
ATOM 1530 C C . LEU A 1 196 ? -15.504 -14.878 2.242 1.00 88.69 196 LEU A C 1
ATOM 1532 O O . LEU A 1 196 ? -16.381 -14.607 1.413 1.00 88.69 196 LEU A O 1
ATOM 1536 N N . GLY A 1 197 ? -14.584 -15.825 2.046 1.00 89.38 197 GLY A N 1
ATOM 1537 C CA . GLY A 1 197 ? -14.433 -16.623 0.839 1.00 89.38 197 GLY A CA 1
ATOM 1538 C C . GLY A 1 197 ? -13.665 -15.889 -0.256 1.00 89.38 197 GLY A C 1
ATOM 1539 O O . GLY A 1 197 ? -13.830 -14.684 -0.456 1.00 89.38 197 GLY A O 1
ATOM 1540 N N . PHE A 1 198 ? -12.857 -16.651 -0.990 1.00 85.25 198 PHE A N 1
ATOM 1541 C CA . PHE A 1 198 ? -12.093 -16.162 -2.131 1.00 85.25 198 PHE A CA 1
ATOM 1542 C C . PHE A 1 198 ? -13.003 -15.523 -3.186 1.00 85.25 198 PHE A C 1
ATOM 1544 O O . PHE A 1 198 ? -14.061 -16.062 -3.529 1.00 85.25 198 PHE A O 1
ATOM 1551 N N . LYS A 1 199 ? -12.581 -14.379 -3.724 1.00 85.94 199 LYS A N 1
ATOM 1552 C CA . LYS A 1 199 ? -13.243 -13.690 -4.836 1.00 85.94 199 LYS A CA 1
ATOM 1553 C C . LYS A 1 199 ? -12.304 -13.701 -6.031 1.00 85.94 199 LYS A C 1
ATOM 1555 O O . LYS A 1 199 ? -11.344 -12.937 -6.071 1.00 85.94 199 LYS A O 1
ATOM 1560 N N . ALA A 1 200 ? -12.569 -14.585 -6.988 1.00 82.56 200 ALA A N 1
ATOM 1561 C CA . ALA A 1 200 ? -11.839 -14.590 -8.247 1.00 82.56 200 ALA A CA 1
ATOM 1562 C C . ALA A 1 200 ? -12.130 -13.292 -9.007 1.00 82.56 200 ALA A C 1
ATOM 1564 O O . ALA A 1 200 ? -13.287 -12.892 -9.146 1.00 82.56 200 ALA A O 1
ATOM 1565 N N . GLY A 1 201 ? -11.080 -12.639 -9.490 1.00 71.69 201 GLY A N 1
ATOM 1566 C CA . GLY A 1 201 ? -11.205 -11.543 -10.431 1.00 71.69 201 GLY A CA 1
ATOM 1567 C C . GLY A 1 201 ? -11.736 -12.074 -11.752 1.00 71.69 201 GLY A C 1
ATOM 1568 O O . GLY A 1 201 ? -11.289 -13.104 -12.254 1.00 71.69 201 GLY A O 1
ATOM 1569 N N . ASN A 1 202 ? -12.700 -11.363 -12.317 1.00 60.44 202 ASN A N 1
ATOM 1570 C CA . ASN A 1 202 ? -13.153 -11.578 -13.676 1.00 60.44 202 ASN A CA 1
ATOM 1571 C C . ASN A 1 202 ? -12.487 -10.543 -14.586 1.00 60.44 202 ASN A C 1
ATOM 1573 O O . ASN A 1 202 ? -12.408 -9.356 -14.277 1.00 60.44 202 ASN A O 1
ATOM 1577 N N . ILE A 1 203 ? -12.025 -10.998 -15.746 1.00 50.50 203 ILE A N 1
ATOM 1578 C CA . ILE A 1 203 ? -11.461 -10.123 -16.784 1.00 50.50 203 ILE A CA 1
ATOM 1579 C C . ILE A 1 203 ? -12.547 -9.150 -17.305 1.00 50.50 203 ILE A C 1
ATOM 1581 O O . ILE A 1 203 ? -12.245 -8.085 -17.831 1.00 50.50 203 ILE A O 1
ATOM 1585 N N . GLU A 1 204 ? -13.824 -9.485 -17.083 1.00 40.56 204 GLU A N 1
ATOM 1586 C CA . GLU A 1 204 ? -15.008 -8.693 -17.440 1.00 40.56 204 GLU A CA 1
ATOM 1587 C C . GLU A 1 204 ? -15.407 -7.626 -16.399 1.00 40.56 204 GLU A C 1
ATOM 1589 O O . GLU A 1 204 ? -16.391 -6.916 -16.597 1.00 40.56 204 GLU A O 1
ATOM 1594 N N . GLY A 1 205 ? -14.655 -7.454 -15.305 1.00 33.41 205 GLY A N 1
ATOM 1595 C CA . GLY A 1 205 ? -14.957 -6.500 -14.224 1.00 33.41 205 GLY A CA 1
ATOM 1596 C C . GLY A 1 205 ? -14.830 -5.005 -14.572 1.00 33.41 205 GLY A C 1
ATOM 1597 O O . GLY A 1 205 ? -14.720 -4.179 -13.668 1.00 33.41 205 GLY A O 1
ATOM 1598 N N . ILE A 1 206 ? -14.824 -4.637 -15.858 1.00 35.34 206 ILE A N 1
ATOM 1599 C CA . ILE A 1 206 ? -14.853 -3.249 -16.342 1.00 35.34 206 ILE A CA 1
ATOM 1600 C C . ILE A 1 206 ? -15.848 -3.135 -17.509 1.00 35.34 206 ILE A C 1
ATOM 1602 O O . ILE A 1 206 ? -15.476 -3.076 -18.676 1.00 35.34 206 ILE A O 1
ATOM 1606 N N . LEU A 1 207 ? -17.133 -3.030 -17.188 1.00 24.70 207 LEU A N 1
ATOM 1607 C CA . LEU A 1 207 ? -18.065 -2.172 -17.924 1.00 24.70 207 LEU A CA 1
ATOM 1608 C C . LEU A 1 207 ? -18.572 -1.182 -16.866 1.00 24.70 207 LEU A C 1
ATOM 1610 O O . LEU A 1 207 ? -19.094 -1.609 -15.848 1.00 24.70 207 LEU A O 1
ATOM 1614 N N . ILE A 1 208 ? -18.383 0.134 -16.954 1.00 26.08 208 ILE A N 1
ATOM 1615 C CA . ILE A 1 208 ? -18.852 1.029 -18.013 1.00 26.08 208 ILE A CA 1
ATOM 1616 C C . ILE A 1 208 ? -17.919 2.255 -18.083 1.00 26.08 208 ILE A C 1
ATOM 1618 O O . ILE A 1 208 ? -17.886 3.060 -17.160 1.00 26.08 208 ILE A O 1
ATOM 1622 N N . LEU A 1 209 ? -17.215 2.420 -19.202 1.00 24.81 209 LEU A N 1
ATOM 1623 C CA . LEU A 1 209 ? -16.996 3.693 -19.905 1.00 24.81 209 LEU A CA 1
ATOM 1624 C C . LEU A 1 209 ? -16.800 3.299 -21.380 1.00 24.81 209 LEU A C 1
ATOM 1626 O O . LEU A 1 209 ? -15.984 2.414 -21.653 1.00 24.81 209 LEU A O 1
ATOM 1630 N N . PRO A 1 210 ? -17.580 3.842 -22.331 1.00 25.14 210 PRO A N 1
ATOM 1631 C CA . PRO A 1 210 ? -17.527 3.381 -23.707 1.00 25.14 210 PRO A CA 1
ATOM 1632 C C . PRO A 1 210 ? -16.177 3.785 -24.315 1.00 25.14 210 PRO A C 1
ATOM 1634 O O . PRO A 1 210 ? -15.787 4.944 -24.239 1.00 25.14 210 PRO A O 1
ATOM 1637 N N . ILE A 1 211 ? -15.515 2.818 -24.960 1.00 30.09 211 ILE A N 1
ATOM 1638 C CA . ILE A 1 211 ? -14.309 2.967 -25.797 1.00 30.09 211 ILE A CA 1
ATOM 1639 C C . ILE A 1 211 ? -12.987 3.068 -25.008 1.00 30.09 211 ILE A C 1
ATOM 1641 O O . ILE A 1 211 ? -12.426 4.143 -24.853 1.00 30.09 211 ILE A O 1
ATOM 1645 N N . CYS A 1 212 ? -12.440 1.928 -24.571 1.00 28.83 212 CYS A N 1
ATOM 1646 C CA . CYS A 1 212 ? -11.001 1.742 -24.303 1.00 28.83 212 CYS A CA 1
ATOM 1647 C C . CYS A 1 212 ? -10.696 0.235 -24.204 1.00 28.83 212 CYS A C 1
ATOM 1649 O O . CYS A 1 212 ? -10.676 -0.330 -23.113 1.00 28.83 212 CYS A O 1
ATOM 1651 N N . ILE A 1 213 ? -10.513 -0.433 -25.348 1.00 31.28 213 ILE A N 1
ATOM 1652 C CA . ILE A 1 213 ? -10.171 -1.862 -25.423 1.00 31.28 213 ILE A CA 1
ATOM 1653 C C . ILE A 1 213 ? -8.706 -2.024 -25.858 1.00 31.28 213 ILE A C 1
ATOM 1655 O O . ILE A 1 213 ? -8.317 -1.535 -26.912 1.00 31.28 213 ILE A O 1
ATOM 1659 N N . LEU A 1 214 ? -7.976 -2.774 -25.021 1.00 25.95 214 LEU A N 1
ATOM 1660 C CA . LEU A 1 214 ? -6.784 -3.600 -25.266 1.00 25.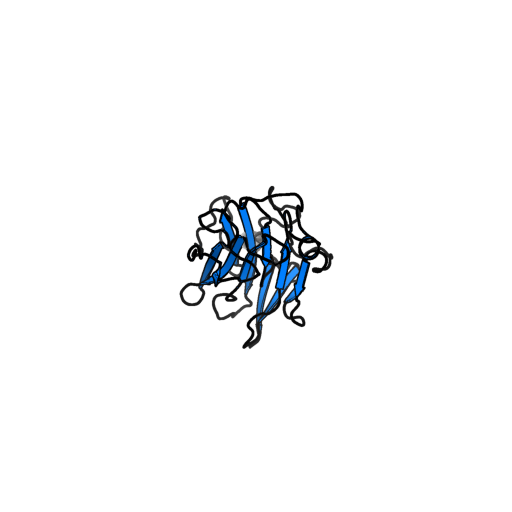95 214 LEU A CA 1
ATOM 1661 C C . LEU A 1 214 ? -5.473 -2.919 -25.718 1.00 25.95 214 LEU A C 1
ATOM 1663 O O . LEU A 1 214 ? -5.298 -2.570 -26.879 1.00 25.95 214 LEU A O 1
ATOM 1667 N N . MET A 1 215 ? -4.477 -2.909 -24.821 1.00 24.41 215 MET A N 1
ATOM 1668 C CA . MET A 1 215 ? -3.060 -2.861 -25.195 1.00 24.41 215 MET A CA 1
ATOM 1669 C C . MET A 1 215 ? -2.311 -3.975 -24.451 1.00 24.41 215 MET A C 1
ATOM 1671 O O . MET A 1 215 ? -2.262 -4.019 -23.223 1.00 24.41 215 MET A O 1
ATOM 1675 N N . LEU A 1 216 ? -1.786 -4.917 -25.231 1.00 25.36 216 LEU A N 1
ATOM 1676 C CA . LEU A 1 216 ? -0.920 -6.007 -24.795 1.00 25.36 216 LEU A CA 1
ATOM 1677 C C . LEU A 1 216 ? 0.344 -5.393 -24.153 1.00 25.36 216 LEU A C 1
ATOM 1679 O O . LEU A 1 216 ? 0.911 -4.472 -24.728 1.00 25.36 216 LEU A O 1
ATOM 1683 N N . TYR A 1 217 ? 0.761 -5.909 -22.990 1.00 30.80 217 TYR A N 1
ATOM 1684 C CA . TYR A 1 217 ? 1.941 -5.561 -22.159 1.00 30.80 217 TYR A CA 1
ATOM 1685 C C . TYR A 1 217 ? 1.767 -4.655 -20.923 1.00 30.80 217 TYR A C 1
ATOM 1687 O O . TYR A 1 217 ? 2.621 -4.722 -20.042 1.00 30.80 217 TYR A O 1
ATOM 1695 N N . PHE A 1 218 ? 0.646 -3.950 -20.739 1.00 31.14 218 PHE A N 1
ATOM 1696 C CA . PHE A 1 218 ? 0.284 -3.368 -19.433 1.00 31.14 218 PHE A CA 1
ATOM 1697 C C . PHE A 1 218 ? -1.046 -3.953 -18.961 1.00 31.14 218 PHE A C 1
ATOM 1699 O O . PHE A 1 218 ? -2.082 -3.749 -19.592 1.00 31.14 218 PHE A O 1
ATOM 1706 N N . SER A 1 219 ? -1.037 -4.667 -17.837 1.00 40.81 219 SER A N 1
ATOM 1707 C CA . SER A 1 219 ? -2.282 -5.146 -17.233 1.00 40.81 219 SER A CA 1
ATOM 1708 C C . SER A 1 219 ? -2.855 -4.043 -16.347 1.00 40.81 219 SER A C 1
ATOM 1710 O O . SER A 1 219 ? -2.220 -3.605 -15.386 1.00 40.81 219 SER A O 1
ATOM 1712 N N . LYS A 1 220 ? -4.060 -3.566 -16.679 1.00 43.53 220 LYS A N 1
ATOM 1713 C CA . LYS A 1 220 ? -4.838 -2.676 -15.810 1.00 43.53 220 LYS A CA 1
ATOM 1714 C C . LYS A 1 220 ? -5.465 -3.529 -14.713 1.00 43.53 220 LYS A C 1
ATOM 1716 O O . LYS A 1 220 ? -6.286 -4.392 -15.012 1.00 43.53 220 LYS A O 1
ATOM 1721 N N . ILE A 1 221 ? -5.086 -3.291 -13.462 1.00 49.00 221 ILE A N 1
ATOM 1722 C CA . ILE A 1 221 ? -5.595 -4.049 -12.317 1.00 49.00 221 ILE A CA 1
ATOM 1723 C C . ILE A 1 221 ? -6.551 -3.166 -11.533 1.00 49.00 221 ILE A C 1
ATOM 1725 O O . ILE A 1 221 ? -6.171 -2.088 -11.077 1.00 49.00 221 ILE A O 1
ATOM 1729 N N . ILE A 1 222 ? -7.788 -3.630 -11.362 1.00 43.94 222 ILE A N 1
ATOM 1730 C CA . ILE A 1 222 ? -8.793 -2.972 -10.526 1.00 43.94 222 ILE A CA 1
ATOM 1731 C C . ILE A 1 222 ? -9.207 -3.937 -9.419 1.00 43.94 222 ILE A C 1
ATOM 1733 O O . ILE A 1 222 ? -9.677 -5.040 -9.690 1.00 43.94 222 ILE A O 1
ATOM 1737 N N . GLY A 1 223 ? -9.023 -3.512 -8.171 1.00 45.53 223 GLY A N 1
ATOM 1738 C CA . GLY A 1 223 ? -9.648 -4.120 -7.005 1.00 45.53 223 GLY A CA 1
ATOM 1739 C C . GLY A 1 223 ? -10.931 -3.364 -6.675 1.00 45.53 223 GLY A C 1
ATOM 1740 O O . GLY A 1 223 ? -10.902 -2.150 -6.468 1.00 45.53 223 GLY A O 1
ATOM 1741 N N . MET A 1 224 ? -12.053 -4.080 -6.632 1.00 31.48 224 MET A N 1
ATOM 1742 C CA . MET A 1 224 ? -13.342 -3.556 -6.182 1.00 31.48 224 MET A CA 1
ATOM 1743 C C . MET A 1 224 ? -13.746 -4.283 -4.904 1.00 31.48 224 MET A C 1
ATOM 1745 O O . MET A 1 224 ? -13.867 -5.510 -4.904 1.00 31.48 224 MET A O 1
ATOM 1749 N N . LEU A 1 225 ? -13.963 -3.533 -3.823 1.00 39.81 225 LEU A N 1
ATOM 1750 C CA . LEU A 1 225 ? -14.521 -4.063 -2.586 1.00 39.81 225 LEU A CA 1
ATOM 1751 C C . LEU A 1 225 ? -15.595 -3.106 -2.064 1.00 39.81 225 LEU A C 1
ATOM 1753 O O . LEU A 1 225 ? -15.302 -2.046 -1.519 1.00 39.81 225 LEU A O 1
ATOM 1757 N N . VAL A 1 226 ? -16.850 -3.514 -2.229 1.00 26.34 226 VAL A N 1
ATOM 1758 C CA . VAL A 1 226 ? -18.023 -2.832 -1.673 1.00 26.34 226 VAL A CA 1
ATOM 1759 C C . VAL A 1 226 ? -18.310 -3.453 -0.313 1.00 26.34 226 VAL A C 1
ATOM 1761 O O . VAL A 1 226 ? -18.836 -4.565 -0.250 1.00 26.34 226 VAL A O 1
ATOM 1764 N N . LEU A 1 227 ? -17.910 -2.791 0.774 1.00 32.19 227 LEU A N 1
ATOM 1765 C CA . LEU A 1 227 ? -18.188 -3.250 2.135 1.00 32.19 227 LEU A CA 1
ATOM 1766 C C . LEU A 1 227 ? -18.313 -2.065 3.090 1.00 32.19 227 LEU A C 1
ATOM 1768 O O . LEU A 1 227 ? -17.328 -1.402 3.397 1.00 32.19 227 LEU A O 1
ATOM 1772 N N . GLN A 1 228 ? -19.517 -1.898 3.634 1.00 25.53 228 GLN A N 1
ATOM 1773 C CA . GLN A 1 228 ? -19.866 -0.858 4.592 1.00 25.53 228 GLN A CA 1
ATOM 1774 C C . GLN A 1 228 ? -18.980 -0.946 5.842 1.00 25.53 228 GLN A C 1
ATOM 1776 O O . GLN A 1 228 ? -19.132 -1.838 6.683 1.00 25.53 228 GLN A O 1
ATOM 1781 N N . CYS A 1 229 ? -18.026 -0.023 5.952 1.00 31.28 229 CYS A N 1
ATOM 1782 C CA . CYS A 1 229 ? -17.110 0.057 7.073 1.00 31.28 229 CYS A CA 1
ATOM 1783 C C . CYS A 1 229 ? -17.365 1.357 7.834 1.00 31.28 229 CYS A C 1
ATOM 1785 O O . CYS A 1 229 ? -16.872 2.420 7.483 1.00 31.28 229 CYS A O 1
ATOM 1787 N N . ASN A 1 230 ? -18.102 1.269 8.942 1.00 29.08 230 ASN A N 1
ATOM 1788 C CA . ASN A 1 230 ? -18.415 2.434 9.777 1.00 29.08 230 ASN A CA 1
ATOM 1789 C C . ASN A 1 230 ? -17.183 3.058 10.486 1.00 29.08 230 ASN A C 1
ATOM 1791 O O . ASN A 1 230 ? -17.376 3.928 11.339 1.00 29.08 230 ASN A O 1
ATOM 1795 N N . LYS A 1 231 ? -15.936 2.620 10.208 1.00 40.50 231 LYS A N 1
ATOM 1796 C CA . LYS A 1 231 ? -14.688 3.121 10.829 1.00 40.50 231 LYS A CA 1
ATOM 1797 C C . LYS A 1 231 ? -13.440 2.973 9.925 1.00 40.50 231 LYS A C 1
ATOM 1799 O O . LYS A 1 231 ? -13.376 2.079 9.097 1.00 40.50 231 LYS A O 1
ATOM 1804 N N . ASN A 1 232 ? -12.463 3.857 10.167 1.00 44.81 232 ASN A N 1
ATOM 1805 C CA . ASN A 1 232 ? -11.032 3.905 9.793 1.00 44.81 232 ASN A CA 1
ATOM 1806 C C . ASN A 1 232 ? -10.487 2.895 8.754 1.00 44.81 232 ASN A C 1
ATOM 1808 O O . ASN A 1 232 ? -10.129 1.771 9.105 1.00 44.81 232 ASN A O 1
ATOM 1812 N N . VAL A 1 233 ? -10.262 3.324 7.508 1.00 44.75 233 VAL A N 1
ATOM 1813 C CA . VAL A 1 233 ? -9.750 2.459 6.426 1.00 44.75 233 VAL A CA 1
ATOM 1814 C C . VAL A 1 233 ? -8.301 2.806 6.074 1.00 44.75 233 VAL A C 1
ATOM 1816 O O . VAL A 1 233 ? -7.971 3.955 5.841 1.00 44.75 233 VAL A O 1
ATOM 1819 N N . ILE A 1 234 ? -7.410 1.820 6.000 1.00 45.38 234 ILE A N 1
ATOM 1820 C CA . ILE A 1 234 ? -6.010 1.998 5.593 1.00 45.38 234 ILE A CA 1
ATOM 1821 C C . ILE A 1 234 ? -5.690 1.054 4.442 1.00 45.38 234 ILE A C 1
ATOM 1823 O O . ILE A 1 234 ? -5.691 -0.166 4.585 1.00 45.38 234 ILE A O 1
ATOM 1827 N N . LEU A 1 235 ? -5.317 1.605 3.295 1.00 45.25 235 LEU A N 1
ATOM 1828 C CA . LEU A 1 235 ? -4.796 0.810 2.191 1.00 45.25 235 LEU A CA 1
ATOM 1829 C C . LEU A 1 235 ? -3.292 0.583 2.378 1.00 45.25 235 LEU A C 1
ATOM 1831 O O . LEU A 1 235 ? -2.437 1.304 1.867 1.00 45.25 235 LEU A O 1
ATOM 1835 N N . THR A 1 236 ? -2.951 -0.446 3.144 1.00 37.97 236 THR A N 1
ATOM 1836 C CA . THR A 1 236 ? -1.564 -0.908 3.244 1.00 37.97 236 THR A CA 1
ATOM 1837 C C . THR A 1 236 ? -1.215 -1.728 2.006 1.00 37.97 236 THR A C 1
ATOM 1839 O O . THR A 1 236 ? -1.557 -2.904 1.949 1.00 37.97 236 THR A O 1
ATOM 1842 N N . THR A 1 237 ? -0.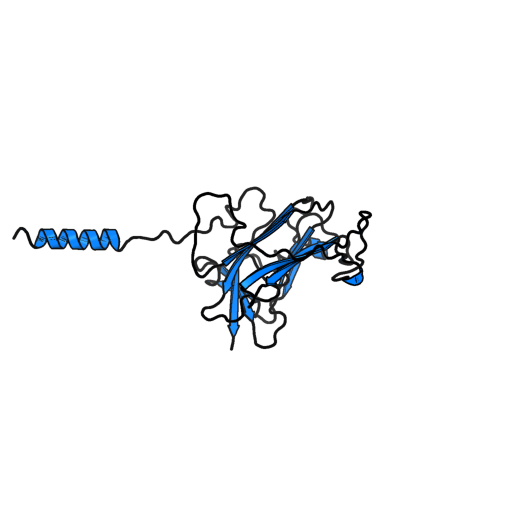492 -1.182 1.030 1.00 38.38 237 THR A N 1
ATOM 1843 C CA . THR A 1 237 ? -0.014 -1.975 -0.111 1.00 38.38 237 THR A CA 1
ATOM 1844 C C . THR A 1 237 ? 1.260 -2.742 0.255 1.00 38.38 237 THR A C 1
ATOM 1846 O O . THR A 1 237 ? 2.396 -2.349 0.010 1.00 38.38 237 THR A O 1
ATOM 1849 N N . LEU A 1 238 ? 1.089 -3.914 0.870 1.00 33.44 238 LEU A N 1
ATOM 1850 C CA . LEU A 1 238 ? 2.205 -4.854 0.959 1.00 33.44 238 LEU A CA 1
ATOM 1851 C C . LEU A 1 238 ? 2.451 -5.445 -0.421 1.00 33.44 238 LEU A C 1
ATOM 1853 O O . LEU A 1 238 ? 1.712 -6.327 -0.859 1.00 33.44 238 LEU A O 1
ATOM 1857 N N . SER A 1 239 ? 3.512 -4.917 -1.027 1.00 31.33 239 SER A N 1
ATOM 1858 C CA . SER A 1 239 ? 3.831 -4.955 -2.444 1.00 31.33 239 SER A CA 1
ATOM 1859 C C . SER A 1 239 ? 2.915 -4.031 -3.273 1.00 31.33 239 SER A C 1
ATOM 1861 O O . SER A 1 239 ? 1.739 -3.838 -2.992 1.00 31.33 239 SER A O 1
ATOM 1863 N N . SER A 1 240 ? 3.531 -3.388 -4.257 1.00 37.59 240 SER A N 1
ATOM 1864 C CA . SER A 1 240 ? 2.963 -2.644 -5.381 1.00 37.59 240 SER A CA 1
ATOM 1865 C C . SER A 1 240 ? 2.284 -1.276 -5.216 1.00 37.59 240 SER A C 1
ATOM 1867 O O . SER A 1 240 ? 1.613 -0.931 -4.248 1.00 37.59 240 SER A O 1
ATOM 1869 N N . ALA A 1 241 ? 2.554 -0.469 -6.240 1.00 31.80 241 ALA A N 1
ATOM 1870 C CA . ALA A 1 241 ? 2.288 0.946 -6.397 1.00 31.80 241 ALA A CA 1
ATOM 1871 C C . ALA A 1 241 ? 1.421 1.151 -7.654 1.00 31.80 241 ALA A C 1
ATOM 1873 O O . ALA A 1 241 ? 1.275 0.236 -8.461 1.00 31.80 241 ALA A O 1
ATOM 1874 N N . HIS A 1 242 ? 0.881 2.355 -7.850 1.00 31.89 242 HIS A N 1
ATOM 1875 C CA . HIS A 1 242 ? -0.020 2.707 -8.960 1.00 31.89 242 HIS A CA 1
ATOM 1876 C C . HIS A 1 242 ? 0.549 2.480 -10.379 1.00 31.89 242 HIS A C 1
ATOM 1878 O O . HIS A 1 242 ? -0.241 2.382 -11.312 1.00 31.89 242 HIS A O 1
ATOM 1884 N N . SER A 1 243 ? 1.870 2.331 -10.522 1.00 33.38 243 SER A N 1
ATOM 1885 C CA . SER A 1 243 ? 2.585 1.947 -11.746 1.00 33.38 243 SER A CA 1
ATOM 1886 C C . SER A 1 243 ? 3.743 1.028 -11.350 1.00 33.38 243 SER A C 1
ATOM 1888 O O . SER A 1 243 ? 4.780 1.524 -10.907 1.00 33.38 243 SER A O 1
ATOM 1890 N N . LEU A 1 244 ? 3.555 -0.292 -11.416 1.00 38.66 244 LEU A N 1
ATOM 1891 C CA . LEU A 1 244 ? 4.535 -1.280 -10.972 1.00 38.66 244 LEU A CA 1
ATOM 1892 C C . LEU A 1 244 ? 5.223 -1.977 -12.144 1.00 38.66 244 LEU A C 1
ATOM 1894 O O . LEU A 1 244 ? 4.572 -2.712 -12.884 1.00 38.66 244 LEU A O 1
ATOM 1898 N N . TYR A 1 245 ? 6.539 -1.828 -12.257 1.00 31.19 245 TYR A N 1
ATOM 1899 C CA . TYR A 1 245 ? 7.347 -2.622 -13.178 1.00 31.19 245 TYR A CA 1
ATOM 1900 C C . TYR A 1 245 ? 8.018 -3.788 -12.450 1.00 31.19 245 TYR A C 1
ATOM 1902 O O . TYR A 1 245 ? 8.878 -3.567 -11.598 1.00 31.19 245 TYR A O 1
ATOM 1910 N N . LEU A 1 246 ? 7.619 -5.021 -12.766 1.00 38.44 246 LEU A N 1
ATOM 1911 C CA . LEU A 1 246 ? 8.170 -6.247 -12.187 1.00 38.44 246 LEU A CA 1
ATOM 1912 C C . LEU A 1 246 ? 9.370 -6.731 -13.006 1.00 38.44 246 LEU A C 1
ATOM 1914 O O . LEU A 1 246 ? 9.220 -7.145 -14.156 1.00 38.44 246 LEU A O 1
ATOM 1918 N N . VAL A 1 247 ? 10.551 -6.726 -12.396 1.00 32.78 247 VAL A N 1
ATOM 1919 C CA . VAL A 1 247 ? 11.805 -7.219 -12.977 1.00 32.78 247 VAL A CA 1
ATOM 1920 C C . VAL A 1 247 ? 12.185 -8.529 -12.291 1.00 32.78 247 VAL A C 1
ATOM 1922 O O . VAL A 1 247 ? 12.212 -8.586 -11.068 1.00 32.78 247 VAL A O 1
ATOM 1925 N N . ASN A 1 248 ? 12.477 -9.578 -13.057 1.00 33.56 248 ASN A N 1
ATOM 1926 C CA . ASN A 1 248 ? 13.014 -10.850 -12.569 1.00 33.56 248 ASN A CA 1
ATOM 1927 C C . ASN A 1 248 ? 14.483 -10.929 -12.976 1.00 33.56 248 ASN A C 1
ATOM 1929 O O . ASN A 1 248 ? 14.804 -10.855 -14.168 1.00 33.56 248 ASN A O 1
ATOM 1933 N N . VA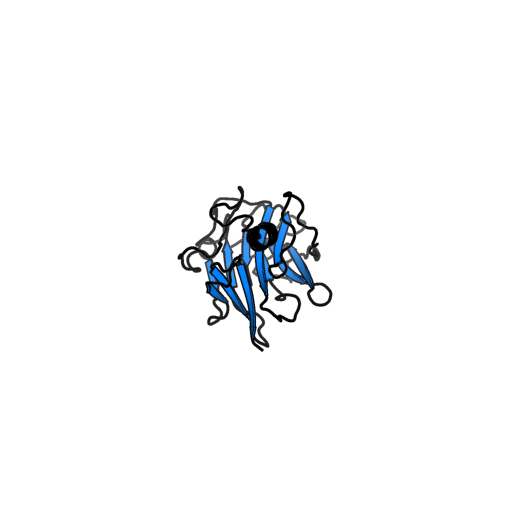L A 1 249 ? 15.370 -11.075 -11.999 1.00 33.75 249 VAL A N 1
ATOM 1934 C CA . VAL A 1 249 ? 16.780 -11.344 -12.275 1.00 33.75 249 VAL A CA 1
ATOM 1935 C C . VAL A 1 249 ? 17.012 -12.839 -12.096 1.00 33.75 249 VAL A C 1
ATOM 1937 O O . VAL A 1 249 ? 16.866 -13.357 -10.992 1.00 33.75 249 VAL A O 1
ATOM 1940 N N . LYS A 1 250 ? 17.316 -13.509 -13.213 1.00 37.38 250 LYS A N 1
ATOM 1941 C CA . LYS A 1 250 ? 17.773 -14.903 -13.231 1.00 37.38 250 LYS A CA 1
ATOM 1942 C C . LYS A 1 250 ? 19.144 -15.038 -12.586 1.00 37.38 250 LYS A C 1
ATOM 1944 O O . LYS A 1 250 ? 19.960 -14.108 -12.779 1.00 37.38 250 LYS A O 1
#

Secondary structure (DSSP, 8-state):
--SHHHHHHHHHHHHHHHHT--------S--GGGPPTT------S-S-S-GGGTSSEEE-GGGTEEEETTSSGGG--EEEEEEETT-S---EEEEEBSS-SSHHHHTT-BSTT---SEEEEEEEEEEPTT--SSS-SEEEEEEEE-STT--EEEEEEEEEESTTS-EEEEEEEESB-TTS-B---STT-GGG-EE---EEPPTT----SSS----TT-EEEEEEEE---SS--EEEESS--SEEEEEEE-